Protein AF-0000000085037962 (afdb_homodimer)

InterPro domains:
  IPR000551 MerR-type HTH domain [PF13411] (6-72)
  IPR000551 MerR-type HTH domain [PR00040] (7-18)
  IPR000551 MerR-type HTH domain [PR00040] (18-31)
  IPR000551 MerR-type HTH domain [PR00040] (41-61)
  IPR000551 MerR-type HTH domain [PS00552] (9-31)
  IPR000551 MerR-type HTH domain [PS50937] (5-73)
  IPR000551 MerR-type HTH domain [SM00422] (6-74)
  IPR009061 Putative DNA-binding domain superfamily [SSF46955] (6-120)
  IPR047057 MerR transcriptional regulator [PTHR30204] (3-113)

Radius of gyration: 26.18 Å; Cα contacts (8 Å, |Δi|>4): 241; chains: 2; bounding box: 45×72×63 Å

pLDDT: mean 93.67, std 10.61, range [29.3, 98.69]

Sequence (284 aa):
MAEKRYRIGDFAKLVGLSTYTLRYYEEQGLIVAQRDENGVRFYTEEDIRWVGFILHLKGTGMRLNELKRYVKLRAMGDTTITERREMLQKVRDNAEADIAELQMHLQVLGHKIDWYDGKVDHTIADSESFHDYLQRFNDEKGMAEKRYRIGDFAKLVGLSTYTLRYYEEQGLIVAQRDENGVRFYTEEDIRWVGFILHLKGTGMRLNELKRYVKLRAMGDTTITERREMLQKVRDNAEADIAELQMHLQVLGHKIDWYDGKVDHTIADSESFHDYLQRFNDEKG

Secondary structure (DSSP, 8-state):
-PPPEE-HHHHHHHHT--HHHHHHHHHTTS---EE-TTS-EEEEHHHHHHHHHHHHHHHTT--HHHHHHHHHHHHH-GGGHHHHHHHHHHHHHHHHHHHHHHHHHHHHHHHHHHHHHHHHTT-S-TT--HHHHHHHHHGGG-/-PPPEE-HHHHHHHHT--HHHHHHHHHTTS---EE-TT--EEEEHHHHHHHHHHHHHHHTT--HHHHHHHHHHHHH-GGGHHHHHHHHHHHHHHHHHHHHHHHHHHHHHHHHHHHHHHHHTT-S-TT--HHHHHHHHHGGG-

Foldseek 3Di:
DDFDKADLVVLCVLLVHDSVVVVVCVVLVQADWDADPVRGTIDTVVRSVSVNVLVVLVVLVDDSVLSSVLNVLVVVDDVCVVVNVVSVVVSVVVSVVVVVVVVVVVVLVVLVVVVVVCVVVVVDPPPDDSVNSCVVVVVVVD/DDFDKADLVVLCVLLVHDSVVVVVCVVLVQDDWDADPVRGTIDGVVRSVSVNVLVVLVVLVDDSVLSSVLSVLVVVDDVCVVVNVVSVVVSVVVSVVVVVVVVVVVVLVVLVVVVVVCVVVVVDPPPDDSVNSCVVVVVVVD

Structure (mmCIF, N/CA/C/O backbone):
data_AF-0000000085037962-model_v1
#
loop_
_entity.id
_entity.type
_entity.pdbx_description
1 polymer 'Transcriptional regulator, MerR family'
#
loop_
_atom_site.group_PDB
_atom_site.id
_atom_site.type_symbol
_atom_site.label_atom_id
_atom_site.label_alt_id
_atom_site.label_comp_id
_atom_site.label_asym_id
_atom_site.label_entity_id
_atom_site.label_seq_id
_atom_site.pdbx_PDB_ins_code
_atom_site.Cartn_x
_atom_site.Cartn_y
_atom_site.Cartn_z
_atom_site.occupancy
_atom_site.B_iso_or_equiv
_atom_site.auth_seq_id
_atom_site.auth_comp_id
_atom_site.auth_asym_id
_atom_site.auth_atom_id
_atom_site.pdbx_PDB_model_num
ATOM 1 N N . MET A 1 1 ? -11.359 33.812 22.719 1 51.94 1 MET A N 1
ATOM 2 C CA . MET A 1 1 ? -11.398 32.812 23.781 1 51.94 1 MET A CA 1
ATOM 3 C C . MET A 1 1 ? -10.031 32.156 23.953 1 51.94 1 MET A C 1
ATOM 5 O O . MET A 1 1 ? -9.234 32.125 23.016 1 51.94 1 MET A O 1
ATOM 9 N N . ALA A 1 2 ? -9.594 31.953 25.109 1 68.94 2 ALA A N 1
ATOM 10 C CA . ALA A 1 2 ? -8.266 31.391 25.359 1 68.94 2 ALA A CA 1
ATOM 11 C C . ALA A 1 2 ? -8.102 30.031 24.688 1 68.94 2 ALA A C 1
ATOM 13 O O . ALA A 1 2 ? -9.008 29.203 24.703 1 68.94 2 ALA A O 1
ATOM 14 N N . GLU A 1 3 ? -7.133 29.859 23.844 1 83.12 3 GLU A N 1
ATOM 15 C CA . GLU A 1 3 ? -6.875 28.594 23.156 1 83.12 3 GLU A CA 1
ATOM 16 C C . GLU A 1 3 ? -6.633 27.469 24.141 1 83.12 3 GLU A C 1
ATOM 18 O O . GLU A 1 3 ? -5.93 27.641 25.141 1 83.12 3 GLU A O 1
ATOM 23 N N . LYS A 1 4 ? -7.383 26.375 24.031 1 92.69 4 LYS A N 1
ATOM 24 C CA . LYS A 1 4 ? -7.219 25.219 24.906 1 92.69 4 LYS A CA 1
ATOM 25 C C . LYS A 1 4 ? -5.805 24.641 24.812 1 92.69 4 LYS A C 1
ATOM 27 O O . LYS A 1 4 ? -5.25 24.531 23.719 1 92.69 4 LYS A O 1
ATOM 32 N N . ARG A 1 5 ? -5.137 24.406 26.047 1 96.19 5 ARG A N 1
ATOM 33 C CA . ARG A 1 5 ? -3.783 23.875 26.141 1 96.19 5 ARG A CA 1
ATOM 34 C C . ARG A 1 5 ? -3.793 22.438 26.688 1 96.19 5 ARG A C 1
ATOM 36 O O . ARG A 1 5 ? -4.551 22.125 27.609 1 96.19 5 ARG A O 1
ATOM 43 N N . TYR A 1 6 ? -2.994 21.641 26.047 1 97.25 6 TYR A N 1
ATOM 44 C CA . TYR A 1 6 ? -2.918 20.234 26.453 1 97.25 6 TYR A CA 1
ATOM 45 C C . TYR A 1 6 ? -1.5 19.875 26.875 1 97.25 6 TYR A C 1
ATOM 47 O O . TYR A 1 6 ? -0.53 20.25 26.219 1 97.25 6 TYR A O 1
ATOM 55 N N . ARG A 1 7 ? -1.417 19.141 27.938 1 96.75 7 ARG A N 1
ATOM 56 C CA . ARG A 1 7 ? -0.146 18.5 28.266 1 96.75 7 ARG A CA 1
ATOM 57 C C . ARG A 1 7 ? 0.1 17.281 27.391 1 96.75 7 ARG A C 1
ATOM 59 O O . ARG A 1 7 ? -0.799 16.844 26.672 1 96.75 7 ARG A O 1
ATOM 66 N N . ILE A 1 8 ? 1.289 16.781 27.484 1 96.62 8 ILE A N 1
ATOM 67 C CA . ILE A 1 8 ? 1.692 15.758 26.516 1 96.62 8 ILE A CA 1
ATOM 68 C C . ILE A 1 8 ? 0.827 14.516 26.688 1 96.62 8 ILE A C 1
ATOM 70 O O . ILE A 1 8 ? 0.515 13.828 25.703 1 96.62 8 ILE A O 1
ATOM 74 N N . GLY A 1 9 ? 0.454 14.156 27.859 1 97 9 GLY A N 1
ATOM 75 C CA . GLY A 1 9 ? -0.389 12.992 28.094 1 97 9 GLY A CA 1
ATOM 76 C C . GLY A 1 9 ? -1.749 13.094 27.422 1 97 9 GLY A C 1
ATOM 77 O O . GLY A 1 9 ? -2.178 12.172 26.734 1 97 9 GLY A O 1
ATOM 78 N N . ASP A 1 10 ? -2.387 14.219 27.641 1 97.25 10 ASP A N 1
ATOM 79 C CA . ASP A 1 10 ? -3.693 14.453 27.031 1 97.25 10 ASP A CA 1
ATOM 80 C C . ASP A 1 10 ? -3.58 14.578 25.516 1 97.25 10 ASP A C 1
ATOM 82 O O . ASP A 1 10 ? -4.43 14.07 24.781 1 97.25 10 ASP A O 1
ATOM 86 N N . PHE A 1 11 ? -2.576 15.281 25.156 1 97.69 11 PHE A N 1
ATOM 87 C CA . PHE A 1 11 ? -2.289 15.43 23.734 1 97.69 11 PHE A CA 1
ATOM 88 C C . PHE A 1 11 ? -2.129 14.062 23.078 1 97.69 11 PHE A C 1
ATOM 90 O O . PHE A 1 11 ? -2.723 13.805 22.031 1 97.69 11 PHE A O 1
ATOM 97 N N . ALA A 1 12 ? -1.447 13.148 23.688 1 98.12 12 ALA A N 1
ATOM 98 C CA . ALA A 1 12 ? -1.212 11.789 23.203 1 98.12 12 ALA A CA 1
ATOM 99 C C . ALA A 1 12 ? -2.527 11.031 23.031 1 98.12 12 ALA A C 1
ATOM 101 O O . ALA A 1 12 ? -2.76 10.414 21.984 1 98.12 12 ALA A O 1
ATOM 102 N N . LYS A 1 13 ? -3.389 11.148 23.953 1 97.5 13 LYS A N 1
ATOM 103 C CA . LYS A 1 13 ? -4.691 10.484 23.906 1 97.5 13 LYS A CA 1
ATOM 104 C C . LYS A 1 13 ? -5.531 11.008 22.75 1 97.5 13 LYS A C 1
ATOM 106 O O . LYS A 1 13 ? -6.191 10.234 22.062 1 97.5 13 LYS A O 1
ATOM 111 N N . LEU A 1 14 ? -5.43 12.258 22.594 1 96.19 14 LEU A N 1
ATOM 112 C CA . LEU A 1 14 ? -6.273 12.914 21.594 1 96.19 14 LEU A CA 1
ATOM 113 C C . LEU A 1 14 ? -5.832 12.547 20.172 1 96.19 14 LEU A C 1
ATOM 115 O O . LEU A 1 14 ? -6.668 12.406 19.281 1 96.19 14 LEU A O 1
ATOM 119 N N . VAL A 1 15 ? -4.512 12.32 19.969 1 96.69 15 VAL A N 1
ATOM 120 C CA . VAL A 1 15 ? -4.027 12.062 18.609 1 96.69 15 VAL A CA 1
ATOM 121 C C . VAL A 1 15 ? -3.811 10.562 18.406 1 96.69 15 VAL A C 1
ATOM 123 O O . VAL A 1 15 ? -3.479 10.117 17.312 1 96.69 15 VAL A O 1
ATOM 126 N N . GLY A 1 16 ? -3.961 9.812 19.484 1 96.88 16 GLY A N 1
ATOM 127 C CA . GLY A 1 16 ? -3.863 8.359 19.391 1 96.88 16 GLY A CA 1
ATOM 128 C C . GLY A 1 16 ? -2.436 7.871 19.25 1 96.88 16 GLY A C 1
ATOM 129 O O . GLY A 1 16 ? -2.17 6.918 18.516 1 96.88 16 GLY A O 1
ATOM 130 N N . LEU A 1 17 ? -1.455 8.555 19.828 1 97.94 17 LEU A N 1
ATOM 131 C CA . LEU A 1 17 ? -0.046 8.18 19.812 1 97.94 17 LEU A CA 1
ATOM 132 C C . LEU A 1 17 ? 0.503 8.07 21.219 1 97.94 17 LEU A C 1
ATOM 134 O O . LEU A 1 17 ? -0.065 8.648 22.156 1 97.94 17 LEU A O 1
ATOM 138 N N . SER A 1 18 ? 1.586 7.438 21.328 1 98 18 SER A N 1
ATOM 139 C CA . SER A 1 18 ? 2.266 7.406 22.625 1 98 18 SER A CA 1
ATOM 140 C C . SER A 1 18 ? 3.064 8.68 22.859 1 98 18 SER A C 1
ATOM 142 O O . SER A 1 18 ? 3.465 9.352 21.906 1 98 18 SER A O 1
ATOM 144 N N . THR A 1 19 ? 3.262 8.938 24.141 1 97.69 19 THR A N 1
ATOM 145 C CA . THR A 1 19 ? 4.117 10.07 24.469 1 97.69 19 THR A CA 1
ATOM 146 C C . THR A 1 19 ? 5.516 9.875 23.891 1 97.69 19 THR A C 1
ATOM 148 O O . THR A 1 19 ? 6.164 10.844 23.484 1 97.69 19 THR A O 1
ATOM 151 N N . TYR A 1 20 ? 5.926 8.625 23.844 1 97.56 20 TYR A N 1
ATOM 152 C CA . TYR A 1 20 ? 7.223 8.305 23.25 1 97.56 20 TYR A CA 1
ATOM 153 C C . TYR A 1 20 ? 7.27 8.719 21.781 1 97.56 20 TYR A C 1
ATOM 155 O O . TYR A 1 20 ? 8.219 9.375 21.344 1 97.56 20 TYR A O 1
ATOM 163 N N . THR A 1 21 ? 6.273 8.414 21.062 1 97.25 21 THR A N 1
ATOM 164 C CA . THR A 1 21 ? 6.211 8.742 19.641 1 97.25 21 THR A CA 1
ATOM 165 C C . THR A 1 21 ? 6.16 10.258 19.438 1 97.25 21 THR A C 1
ATOM 167 O O . THR A 1 21 ? 6.809 10.781 18.531 1 97.25 21 THR A O 1
ATOM 170 N N . LEU A 1 22 ? 5.41 10.883 20.297 1 97.62 22 LEU A N 1
ATOM 171 C CA . LEU A 1 22 ? 5.305 12.336 20.188 1 97.62 22 LEU A CA 1
ATOM 172 C C . LEU A 1 22 ? 6.652 13 20.453 1 97.62 22 LEU A C 1
ATOM 174 O O . LEU A 1 22 ? 7.027 13.953 19.781 1 97.62 22 LEU A O 1
ATOM 178 N N . ARG A 1 23 ? 7.391 12.555 21.422 1 95.94 23 ARG A N 1
ATOM 179 C CA . ARG A 1 23 ? 8.719 13.078 21.703 1 95.94 23 ARG A CA 1
ATOM 180 C C . ARG A 1 23 ? 9.68 12.805 20.562 1 95.94 23 ARG A C 1
ATOM 182 O O . ARG A 1 23 ? 10.523 13.648 20.234 1 95.94 23 ARG A O 1
ATOM 189 N N . TYR A 1 24 ? 9.531 11.617 20 1 97.56 24 TYR A N 1
ATOM 190 C CA . TYR A 1 24 ? 10.328 11.297 18.812 1 97.56 24 TYR A CA 1
ATOM 191 C C . TYR A 1 24 ? 10.062 12.297 17.703 1 97.56 24 TYR A C 1
ATOM 193 O O . TYR A 1 24 ? 11 12.781 17.062 1 97.56 24 TYR A O 1
ATOM 201 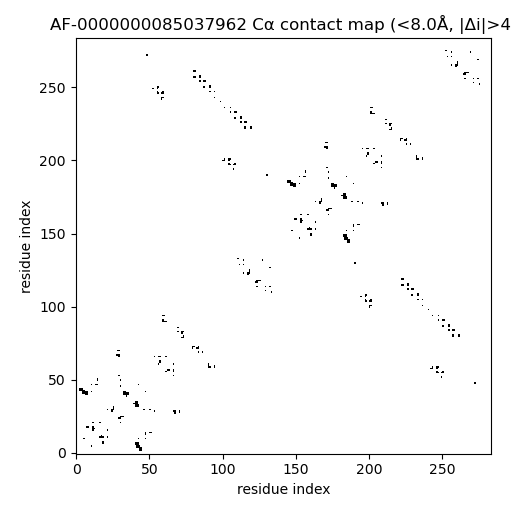N N . TYR A 1 25 ? 8.766 12.625 17.469 1 97.06 25 TYR A N 1
ATOM 202 C CA . TYR A 1 25 ? 8.391 13.57 16.422 1 97.06 25 TYR A CA 1
ATOM 203 C C . TYR A 1 25 ? 8.914 14.969 16.734 1 97.06 25 TYR A C 1
ATOM 205 O O . TYR A 1 25 ? 9.266 15.727 15.828 1 97.06 25 TYR A O 1
ATOM 213 N N . GLU A 1 26 ? 8.938 15.32 17.969 1 96.62 26 GLU A N 1
ATOM 214 C CA . GLU A 1 26 ? 9.539 16.578 18.375 1 96.62 26 GLU A CA 1
ATOM 215 C C . GLU A 1 26 ? 11.039 16.594 18.062 1 96.62 26 GLU A C 1
ATOM 217 O O . GLU A 1 26 ? 11.555 17.578 17.547 1 96.62 26 GLU A O 1
ATOM 222 N N . GLU A 1 27 ? 11.664 15.508 18.391 1 96.81 27 GLU A N 1
ATOM 223 C CA . GLU A 1 27 ? 13.094 15.391 18.141 1 96.81 27 GLU A CA 1
ATOM 224 C C . GLU A 1 27 ? 13.398 15.5 16.641 1 96.81 27 GLU A C 1
ATOM 226 O O . GLU A 1 27 ? 14.422 16.062 16.25 1 96.81 27 GLU A O 1
ATOM 231 N N . GLN A 1 28 ? 12.523 14.992 15.875 1 96.94 28 GLN A N 1
ATOM 232 C CA . GLN A 1 28 ? 12.711 15.016 14.43 1 96.94 28 GLN A CA 1
ATOM 233 C C . GLN A 1 28 ? 12.273 16.359 13.836 1 96.94 28 GLN A C 1
ATOM 235 O O . GLN A 1 28 ? 12.422 16.578 12.633 1 96.94 28 GLN A O 1
ATOM 240 N N . GLY A 1 29 ? 11.695 17.172 14.602 1 96.56 29 GLY A N 1
ATOM 241 C CA . GLY A 1 29 ? 11.32 18.516 14.148 1 96.56 29 GLY A CA 1
ATOM 242 C C . GLY A 1 29 ? 9.953 18.562 13.5 1 96.56 29 GLY A C 1
ATOM 243 O O . GLY A 1 29 ? 9.594 19.562 12.867 1 96.56 29 GLY A O 1
ATOM 244 N N . LEU A 1 30 ? 9.14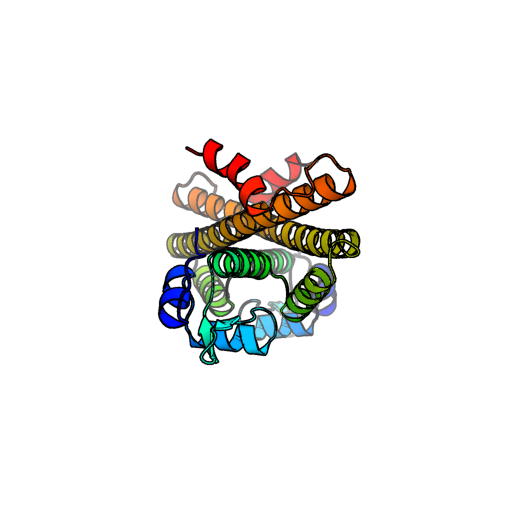8 17.516 13.648 1 97.56 30 LEU A N 1
ATOM 245 C CA . LEU A 1 30 ? 7.832 17.469 13.031 1 97.56 30 LEU A CA 1
ATOM 246 C C . LEU A 1 30 ? 6.805 18.203 13.867 1 97.56 30 LEU A C 1
ATOM 248 O O . LEU A 1 30 ? 5.816 18.719 13.336 1 97.56 30 LEU A O 1
ATOM 252 N N . ILE A 1 31 ? 7.008 18.188 15.188 1 95.94 31 ILE A N 1
ATOM 253 C CA . ILE A 1 31 ? 6.141 18.859 16.141 1 95.94 31 ILE A CA 1
ATOM 254 C C . ILE A 1 31 ? 6.98 19.734 17.078 1 95.94 31 ILE A C 1
ATOM 256 O O . ILE A 1 31 ? 8.094 19.359 17.453 1 95.94 31 ILE A O 1
ATOM 260 N N . VAL A 1 32 ? 6.43 20.859 17.375 1 95.06 32 VAL A N 1
ATOM 261 C CA . VAL A 1 32 ? 7.113 21.766 18.297 1 95.06 32 VAL A CA 1
ATOM 262 C C . VAL A 1 32 ? 6.188 22.109 19.453 1 95.06 32 VAL A C 1
ATOM 264 O O . VAL A 1 32 ? 5.109 22.672 19.25 1 95.06 32 VAL A O 1
ATOM 267 N N . ALA A 1 33 ? 6.625 21.797 20.609 1 95.81 33 ALA A N 1
ATOM 268 C CA . ALA A 1 33 ? 5.852 22.156 21.797 1 95.81 33 ALA A CA 1
ATOM 269 C C . ALA A 1 33 ? 5.98 23.656 22.094 1 95.81 33 ALA A C 1
ATOM 271 O O . ALA A 1 33 ? 7.035 24.25 21.875 1 95.81 33 ALA A O 1
ATOM 272 N N . GLN A 1 34 ? 4.879 24.172 22.594 1 95.31 34 GLN A N 1
ATOM 273 C CA . GLN A 1 34 ? 4.926 25.531 23.109 1 95.31 34 GLN A CA 1
ATOM 274 C C . GLN A 1 34 ? 5.203 25.531 24.609 1 95.31 34 GLN A C 1
ATOM 276 O O . GLN A 1 34 ? 5.125 24.484 25.266 1 95.31 34 GLN A O 1
ATOM 281 N N . ARG A 1 35 ? 5.59 26.656 25.047 1 95.81 35 ARG A N 1
ATOM 282 C CA . ARG A 1 35 ? 5.832 26.797 26.469 1 95.81 35 ARG A CA 1
ATOM 283 C C . ARG A 1 35 ? 5.039 27.953 27.047 1 95.81 35 ARG A C 1
ATOM 285 O O . ARG A 1 35 ? 4.906 29 26.406 1 95.81 35 ARG A O 1
ATOM 292 N N . ASP A 1 36 ? 4.57 27.734 28.281 1 94.75 36 ASP A N 1
ATOM 293 C CA . ASP A 1 36 ? 3.869 28.828 28.953 1 94.75 36 ASP A CA 1
ATOM 294 C C . ASP A 1 36 ? 4.84 29.703 29.719 1 94.75 36 ASP A C 1
ATOM 296 O O . ASP A 1 36 ? 6.059 29.578 29.594 1 94.75 36 ASP A O 1
ATOM 300 N N . GLU A 1 37 ? 4.227 30.641 30.453 1 95.56 37 GLU A N 1
ATOM 301 C CA . GLU A 1 37 ? 5.035 31.641 31.141 1 95.56 37 GLU A CA 1
ATOM 302 C C . GLU A 1 37 ? 5.953 30.984 32.156 1 95.56 37 GLU A C 1
ATOM 304 O O . GLU A 1 37 ? 7.008 31.531 32.5 1 95.56 37 GLU A O 1
ATOM 309 N N . ASN A 1 38 ? 5.617 29.859 32.625 1 95.88 38 ASN A N 1
ATOM 310 C CA . ASN A 1 38 ? 6.391 29.141 33.625 1 95.88 38 ASN A CA 1
ATOM 311 C C . ASN A 1 38 ? 7.336 28.125 33 1 95.88 38 ASN A C 1
ATOM 313 O O . ASN A 1 38 ? 7.977 27.344 33.719 1 95.88 38 ASN A O 1
ATOM 317 N N . GLY A 1 39 ? 7.305 28.047 31.703 1 95.5 39 GLY A N 1
ATOM 318 C CA . GLY A 1 39 ? 8.203 27.141 31 1 95.5 39 GLY A CA 1
ATOM 319 C C . GLY A 1 39 ? 7.625 25.75 30.812 1 95.5 39 GLY A C 1
ATOM 320 O O . GLY A 1 39 ? 8.336 24.828 30.391 1 95.5 39 GLY A O 1
ATOM 321 N N . VAL A 1 40 ? 6.352 25.672 31.109 1 95.38 40 VAL A N 1
ATOM 322 C CA . VAL A 1 40 ? 5.719 24.359 31 1 95.38 40 VAL A CA 1
ATOM 323 C C . VAL A 1 40 ? 5.266 24.125 29.562 1 95.38 40 VAL A C 1
ATOM 325 O O . VAL A 1 40 ? 4.562 24.953 28.984 1 95.38 40 VAL A O 1
ATOM 328 N N . ARG A 1 41 ? 5.68 22.938 29.078 1 96 41 ARG A N 1
ATOM 329 C CA . ARG A 1 41 ? 5.34 22.594 27.703 1 96 41 ARG A CA 1
ATOM 330 C C . ARG A 1 41 ? 3.844 22.328 27.562 1 96 41 ARG A C 1
ATOM 332 O O . ARG A 1 41 ? 3.232 21.719 28.422 1 96 41 ARG A O 1
ATOM 339 N N . PHE A 1 42 ? 3.311 22.781 26.406 1 97.56 42 PHE A N 1
ATOM 340 C CA . PHE A 1 42 ? 1.917 22.469 26.125 1 97.56 42 PHE A CA 1
ATOM 341 C C . PHE A 1 42 ? 1.673 22.422 24.609 1 97.56 42 PHE A C 1
ATOM 343 O O . PHE A 1 42 ? 2.529 22.828 23.828 1 97.56 42 PHE A O 1
ATOM 350 N N . TYR A 1 43 ? 0.53 21.859 24.219 1 97.69 43 TYR A N 1
ATOM 351 C CA . TYR A 1 43 ? 0.054 21.734 22.844 1 97.69 43 TYR A CA 1
ATOM 352 C C . TYR A 1 43 ? -1.345 22.328 22.703 1 97.69 43 TYR A C 1
ATOM 354 O O . TYR A 1 43 ? -2.066 22.484 23.688 1 97.69 43 TYR A O 1
ATOM 362 N N . THR A 1 44 ? -1.684 22.656 21.5 1 96.94 44 THR A N 1
ATOM 363 C CA . THR A 1 44 ? -2.963 23.312 21.234 1 96.94 44 THR A CA 1
ATOM 364 C C . THR A 1 44 ? -3.795 22.5 20.25 1 96.94 44 THR A C 1
ATOM 366 O O . THR A 1 44 ? -3.344 21.453 19.766 1 96.94 44 THR A O 1
ATOM 369 N N . GLU A 1 45 ? -4.977 22.938 19.953 1 95.25 45 GLU A N 1
ATOM 370 C CA . GLU A 1 45 ? -5.836 22.328 18.953 1 95.25 45 GLU A CA 1
ATOM 371 C C . GLU A 1 45 ? -5.18 22.359 17.578 1 95.25 45 GLU A C 1
ATOM 373 O O . GLU A 1 45 ? -5.363 21.438 16.766 1 95.25 45 GLU A O 1
ATOM 378 N N . GLU A 1 46 ? -4.52 23.391 17.359 1 94.56 46 GLU A N 1
ATOM 379 C CA . GLU A 1 46 ? -3.797 23.484 16.094 1 94.56 46 GLU A CA 1
ATOM 380 C C . GLU A 1 46 ? -2.754 22.375 15.969 1 94.56 46 GLU A C 1
ATOM 382 O O . GLU A 1 46 ? -2.543 21.828 14.883 1 94.56 46 GLU A O 1
ATOM 387 N N . ASP A 1 47 ? -2.154 22.109 17.078 1 96.19 47 ASP A N 1
ATOM 388 C CA . ASP A 1 47 ? -1.177 21.016 17.094 1 96.19 47 ASP A CA 1
ATOM 389 C C . ASP A 1 47 ? -1.848 19.672 16.828 1 96.19 47 ASP A C 1
ATOM 391 O O . ASP A 1 47 ? -1.276 18.812 16.156 1 96.19 47 ASP A O 1
ATOM 395 N N . ILE A 1 48 ? -3.014 19.531 17.391 1 96.31 48 ILE A N 1
ATOM 396 C CA . ILE A 1 48 ? -3.77 18.312 17.172 1 96.31 48 ILE A CA 1
ATOM 397 C C . ILE A 1 48 ? -4.059 18.141 15.672 1 96.31 48 ILE A C 1
ATOM 399 O O . ILE A 1 48 ? -3.832 17.062 15.109 1 96.31 48 ILE A O 1
ATOM 403 N N . ARG A 1 49 ? -4.5 19.156 15.039 1 95.69 49 ARG A N 1
ATOM 404 C CA . ARG A 1 49 ? -4.793 19.125 13.609 1 95.69 49 ARG A CA 1
ATOM 405 C C . ARG A 1 49 ? -3.523 18.875 12.805 1 95.69 49 ARG A C 1
ATOM 407 O O . ARG A 1 49 ? -3.539 18.109 11.828 1 95.69 49 ARG A O 1
ATOM 414 N N . TRP A 1 50 ? -2.494 19.469 13.266 1 96.62 50 TRP A N 1
ATOM 415 C CA . TRP A 1 50 ? -1.223 19.344 12.562 1 96.62 50 TRP A CA 1
ATOM 416 C C . TRP A 1 50 ? -0.719 17.906 12.625 1 96.62 50 TRP A C 1
ATOM 418 O O . TRP A 1 50 ? -0.354 17.312 11.602 1 96.62 50 TRP A O 1
ATOM 428 N N . VAL A 1 51 ? -0.702 17.328 13.773 1 97.25 51 VAL A N 1
ATOM 429 C CA . VAL A 1 51 ? -0.244 15.945 13.93 1 97.25 51 VAL A CA 1
ATOM 430 C C . VAL A 1 51 ? -1.135 15.008 13.117 1 97.25 51 VAL A C 1
ATOM 432 O O . VAL A 1 51 ? -0.643 14.078 12.469 1 97.25 51 VAL A O 1
ATOM 435 N N . GLY A 1 52 ? -2.422 15.281 13.141 1 96.5 52 GLY A N 1
ATOM 436 C CA . GLY A 1 52 ? -3.328 14.508 12.305 1 96.5 52 GLY A CA 1
ATOM 437 C C . GLY A 1 52 ? -2.953 14.539 10.828 1 96.5 52 GLY A C 1
ATOM 438 O O . GLY A 1 52 ? -2.928 13.5 10.172 1 96.5 52 GLY A O 1
ATOM 439 N N . PHE A 1 53 ? -2.588 15.742 10.422 1 97.56 53 PHE A N 1
ATOM 440 C CA . PHE A 1 53 ? -2.211 15.891 9.023 1 97.56 53 PHE A CA 1
ATOM 441 C C . PHE A 1 53 ? -0.912 15.156 8.727 1 97.56 53 PHE A C 1
ATOM 443 O O . PHE A 1 53 ? -0.807 14.445 7.719 1 97.56 53 PHE A O 1
ATOM 450 N N . ILE A 1 54 ? 0.057 15.242 9.594 1 97.38 54 ILE A N 1
ATOM 451 C CA . ILE A 1 54 ? 1.341 14.562 9.445 1 97.38 54 ILE A CA 1
ATOM 452 C C . ILE A 1 54 ? 1.121 13.055 9.367 1 97.38 54 ILE A C 1
ATOM 454 O O . ILE A 1 54 ? 1.766 12.367 8.57 1 97.38 54 ILE A O 1
ATOM 458 N N . LEU A 1 55 ? 0.192 12.586 10.172 1 96.75 55 LEU A N 1
ATOM 459 C CA . LEU A 1 55 ? -0.088 11.148 10.18 1 96.75 55 LEU A CA 1
ATOM 460 C C . LEU A 1 55 ? -0.736 10.719 8.867 1 96.75 55 LEU A C 1
ATOM 462 O O . LEU A 1 55 ? -0.506 9.602 8.398 1 96.75 55 LEU A O 1
ATOM 466 N N . HIS A 1 56 ? -1.552 11.578 8.289 1 97.38 56 HIS A N 1
ATOM 467 C CA 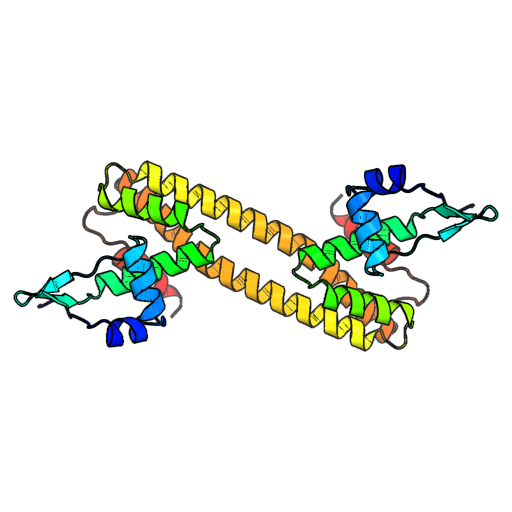. HIS A 1 56 ? -2.082 11.289 6.965 1 97.38 56 HIS A CA 1
ATOM 468 C C . HIS A 1 56 ? -0.964 11.203 5.93 1 97.38 56 HIS A C 1
ATOM 470 O O . HIS A 1 56 ? -0.938 10.281 5.113 1 97.38 56 HIS A O 1
ATOM 476 N N . LEU A 1 57 ? -0.048 12.117 5.988 1 98 57 LEU A N 1
ATOM 477 C CA . LEU A 1 57 ? 1.06 12.086 5.039 1 98 57 LEU A CA 1
ATOM 478 C C . LEU A 1 57 ? 1.906 10.828 5.23 1 98 57 LEU A C 1
ATOM 480 O O . LEU A 1 57 ? 2.277 10.172 4.258 1 98 57 LEU A O 1
ATOM 484 N N . LYS A 1 58 ? 2.176 10.523 6.449 1 96.5 58 LYS A N 1
ATOM 485 C CA . LYS A 1 58 ? 2.902 9.297 6.754 1 96.5 58 LYS A CA 1
ATOM 486 C C . LYS A 1 58 ? 2.168 8.078 6.215 1 96.5 58 LYS A C 1
ATOM 488 O O . LYS A 1 58 ? 2.793 7.16 5.672 1 96.5 58 LYS A O 1
ATOM 493 N N . GLY A 1 59 ? 0.876 8.117 6.316 1 96.69 59 GLY A N 1
ATOM 494 C CA . GLY A 1 59 ? 0.039 7.016 5.875 1 96.69 59 GLY A CA 1
ATOM 495 C C . GLY A 1 59 ? 0.054 6.82 4.371 1 96.69 59 GLY A C 1
ATOM 496 O O . GLY A 1 59 ? -0.331 5.762 3.871 1 96.69 59 GLY A O 1
ATOM 497 N N . THR A 1 60 ? 0.486 7.824 3.629 1 97.19 60 THR A N 1
ATOM 498 C CA . THR A 1 60 ? 0.58 7.707 2.178 1 97.19 60 THR A CA 1
ATOM 499 C C . THR A 1 60 ? 1.905 7.066 1.772 1 97.19 60 THR A C 1
ATOM 501 O O . THR A 1 60 ? 2.123 6.773 0.595 1 97.19 60 THR A O 1
ATOM 504 N N . GLY A 1 61 ? 2.82 6.934 2.637 1 93.88 61 GLY A N 1
ATOM 505 C CA . GLY A 1 61 ? 4.137 6.395 2.336 1 93.88 61 GLY A CA 1
ATOM 506 C C . GLY A 1 61 ? 5.215 7.457 2.268 1 93.88 61 GLY A C 1
ATOM 507 O O . GLY A 1 61 ? 6.367 7.164 1.936 1 93.88 61 GLY A O 1
ATOM 508 N N . MET A 1 62 ? 4.832 8.656 2.652 1 97.12 62 MET A N 1
ATOM 509 C CA . MET A 1 62 ? 5.844 9.719 2.67 1 97.12 62 MET A CA 1
ATOM 510 C C . MET A 1 62 ? 6.941 9.398 3.68 1 97.12 62 MET A C 1
ATOM 512 O O . MET A 1 62 ? 6.656 9.031 4.82 1 97.12 62 MET A O 1
ATOM 516 N N . ARG A 1 63 ? 8.141 9.602 3.24 1 95.56 63 ARG A N 1
ATOM 517 C CA . ARG A 1 63 ? 9.289 9.258 4.07 1 95.56 63 ARG A CA 1
ATOM 518 C C . ARG A 1 63 ? 9.578 10.359 5.09 1 95.56 63 ARG A C 1
ATOM 520 O O . ARG A 1 63 ? 9.211 11.516 4.879 1 95.56 63 ARG A O 1
ATOM 527 N N . LEU A 1 64 ? 10.266 9.922 6.156 1 96.94 64 LEU A N 1
ATOM 528 C CA . LEU A 1 64 ? 10.555 10.836 7.258 1 96.94 64 LEU A CA 1
ATOM 529 C C . LEU A 1 64 ? 11.336 12.047 6.766 1 96.94 64 LEU A C 1
ATOM 531 O O . LEU A 1 64 ? 11.055 13.18 7.164 1 96.94 64 LEU A O 1
ATOM 535 N N . ASN A 1 65 ? 12.273 11.828 5.906 1 97.19 65 ASN A N 1
ATOM 536 C CA . ASN A 1 65 ? 13.055 12.953 5.395 1 97.19 65 ASN A CA 1
ATOM 537 C C . ASN A 1 65 ? 12.195 13.906 4.57 1 97.19 65 ASN A C 1
ATOM 539 O O . ASN A 1 65 ? 12.398 15.125 4.617 1 97.19 65 ASN A O 1
ATOM 543 N N . GLU A 1 66 ? 11.312 13.383 3.799 1 97.62 66 GLU A N 1
ATOM 544 C CA . GLU A 1 66 ? 10.383 14.219 3.039 1 97.62 66 GLU A CA 1
ATOM 545 C C . GLU A 1 66 ? 9.461 15 3.965 1 97.62 66 GLU A C 1
ATOM 547 O O . GLU A 1 66 ? 9.18 16.172 3.727 1 97.62 66 GLU A O 1
ATOM 552 N N . LEU A 1 67 ? 9 14.32 5.016 1 98.12 67 LEU A N 1
ATOM 553 C CA . LEU A 1 67 ? 8.148 14.984 6.004 1 98.12 67 LEU A CA 1
ATOM 554 C C . LEU A 1 67 ? 8.875 16.156 6.648 1 98.12 67 LEU A C 1
ATOM 556 O O . LEU A 1 67 ? 8.312 17.25 6.777 1 98.12 67 LEU A O 1
ATOM 560 N N . LYS A 1 68 ? 10.102 15.93 6.957 1 98.12 68 LYS A N 1
ATOM 561 C CA . LYS A 1 68 ? 10.906 16.984 7.562 1 98.12 68 LYS A CA 1
ATOM 562 C C . LYS A 1 68 ? 11.062 18.172 6.621 1 98.12 68 LYS A C 1
ATOM 564 O O . LYS A 1 68 ? 10.938 19.328 7.039 1 98.12 68 LYS A O 1
ATOM 569 N N . ARG A 1 69 ? 11.344 17.844 5.441 1 98.25 69 ARG A N 1
ATOM 570 C CA . ARG A 1 69 ? 11.477 18.906 4.445 1 98.25 69 ARG A CA 1
ATOM 571 C C . ARG A 1 69 ? 10.164 19.672 4.297 1 98.25 69 ARG A C 1
ATOM 573 O O . ARG A 1 69 ? 10.172 20.906 4.223 1 98.25 69 ARG A O 1
ATOM 580 N N . TYR A 1 70 ? 9.078 18.969 4.273 1 98.56 70 TYR A N 1
ATOM 581 C CA . TYR A 1 70 ? 7.766 19.609 4.18 1 98.56 70 TYR A CA 1
ATOM 582 C C . TYR A 1 70 ? 7.535 20.547 5.355 1 98.56 70 TYR A C 1
ATOM 584 O O . TYR A 1 70 ? 7.082 21.672 5.176 1 98.56 70 TYR A O 1
ATOM 592 N N . VAL A 1 71 ? 7.855 20.094 6.496 1 98.12 71 VAL A N 1
ATOM 593 C CA . VAL A 1 71 ? 7.668 20.859 7.719 1 98.12 71 VAL A CA 1
ATOM 594 C C . VAL A 1 71 ? 8.539 22.109 7.68 1 98.12 71 VAL A C 1
ATOM 596 O O . VAL A 1 71 ? 8.086 23.203 8.039 1 98.12 71 VAL A O 1
ATOM 599 N N . LYS A 1 72 ? 9.742 21.953 7.223 1 97.69 72 LYS A N 1
ATOM 600 C CA . LYS A 1 72 ? 10.648 23.094 7.105 1 97.69 72 LYS A CA 1
ATOM 601 C C . LYS A 1 72 ? 10.117 24.125 6.121 1 97.69 72 LYS A C 1
ATOM 603 O O . LYS A 1 72 ? 10.125 25.328 6.406 1 97.69 72 LYS A O 1
ATOM 608 N N . LEU A 1 73 ? 9.688 23.688 5.027 1 98.19 73 LEU A N 1
ATOM 609 C CA . LEU A 1 73 ? 9.133 24.594 4.02 1 98.19 73 LEU A CA 1
ATOM 610 C C . LEU A 1 73 ? 7.902 25.312 4.559 1 98.19 73 LEU A C 1
ATOM 612 O O . LEU A 1 73 ? 7.754 26.531 4.359 1 98.19 73 LEU A O 1
ATOM 616 N N . ARG A 1 74 ? 7.031 24.594 5.23 1 96.69 74 ARG A N 1
ATOM 617 C CA . ARG A 1 74 ? 5.836 25.203 5.801 1 96.69 74 ARG A CA 1
ATOM 618 C C . ARG A 1 74 ? 6.199 26.312 6.777 1 96.69 74 ARG A C 1
ATOM 620 O O . ARG A 1 74 ? 5.562 27.375 6.789 1 96.69 74 ARG A O 1
ATOM 627 N N . ALA A 1 75 ? 7.227 26.078 7.516 1 95.19 75 ALA A N 1
ATOM 628 C CA . ALA A 1 75 ? 7.676 27.047 8.508 1 95.19 75 ALA A CA 1
ATOM 629 C C . ALA A 1 75 ? 8.188 28.312 7.836 1 95.19 75 ALA A C 1
ATOM 631 O O . ALA A 1 75 ? 8.164 29.391 8.438 1 95.19 75 ALA A O 1
ATOM 632 N N . MET A 1 76 ? 8.586 28.172 6.621 1 96.94 76 MET A N 1
ATOM 633 C CA . MET A 1 76 ? 9.133 29.312 5.887 1 96.94 76 MET A CA 1
ATOM 634 C C . MET A 1 76 ? 8.016 30.219 5.367 1 96.94 76 MET A C 1
ATOM 636 O O . MET A 1 76 ? 8.273 31.344 4.957 1 96.94 76 MET A O 1
ATOM 640 N N . GLY A 1 77 ? 6.824 29.812 5.352 1 94.38 77 GLY A N 1
ATOM 641 C CA . GLY A 1 77 ? 5.699 30.672 4.992 1 94.38 77 GLY A CA 1
ATOM 642 C C . GLY A 1 77 ? 5.176 30.406 3.592 1 94.38 77 GLY A C 1
ATOM 643 O O . GLY A 1 77 ? 5.59 29.438 2.939 1 94.38 77 GLY A O 1
ATOM 644 N N . ASP A 1 78 ? 4.328 31.266 3.098 1 93.81 78 ASP A N 1
ATOM 645 C CA . ASP A 1 78 ? 3.506 31.016 1.915 1 93.81 78 ASP A CA 1
ATOM 646 C C . ASP A 1 78 ? 4.34 31.125 0.639 1 93.81 78 ASP A C 1
ATOM 648 O O . ASP A 1 78 ? 3.895 30.719 -0.434 1 93.81 78 ASP A O 1
ATOM 652 N N . THR A 1 79 ? 5.539 31.656 0.778 1 95.69 79 THR A N 1
ATOM 653 C CA . THR A 1 79 ? 6.402 31.75 -0.397 1 95.69 79 THR A CA 1
ATOM 654 C C . THR A 1 79 ? 6.781 30.359 -0.894 1 95.69 79 THR A C 1
ATOM 656 O O . THR A 1 79 ? 7.262 30.203 -2.02 1 95.69 79 THR A O 1
ATOM 659 N N . THR A 1 80 ? 6.523 29.328 -0.071 1 97.94 80 THR A N 1
ATOM 660 C CA . THR A 1 80 ? 6.949 27.984 -0.442 1 97.94 80 THR A CA 1
ATOM 661 C C . THR A 1 80 ? 5.75 27.125 -0.84 1 97.94 80 THR A C 1
ATOM 663 O O . THR A 1 80 ? 5.879 25.906 -1.007 1 97.94 80 THR A O 1
ATOM 666 N N . ILE A 1 81 ? 4.617 27.672 -1.04 1 97.38 81 ILE A N 1
ATOM 667 C CA . ILE A 1 81 ? 3.4 26.906 -1.307 1 97.38 81 ILE A CA 1
ATOM 668 C C . ILE A 1 81 ? 3.588 26.047 -2.557 1 97.38 81 ILE A C 1
ATOM 670 O O . ILE A 1 81 ? 3.227 24.875 -2.57 1 97.38 81 ILE A O 1
ATOM 674 N N . THR A 1 82 ? 4.176 26.625 -3.574 1 97.62 82 THR A N 1
ATOM 675 C CA . THR A 1 82 ? 4.336 25.906 -4.832 1 97.62 82 THR A CA 1
ATOM 676 C C . THR A 1 82 ? 5.23 24.688 -4.641 1 97.62 82 THR A C 1
ATOM 678 O O . THR A 1 82 ? 4.926 23.594 -5.148 1 97.62 82 THR A O 1
ATOM 681 N N . GLU A 1 83 ? 6.27 24.844 -3.949 1 98.19 83 GLU A N 1
ATOM 682 C CA . GLU A 1 83 ? 7.18 23.734 -3.68 1 98.19 83 GLU A CA 1
ATOM 683 C C . GLU A 1 83 ? 6.5 22.656 -2.848 1 98.19 83 GLU A C 1
ATOM 685 O O . GLU A 1 83 ? 6.637 21.469 -3.137 1 98.19 83 GLU A O 1
ATOM 690 N N . ARG A 1 84 ? 5.793 23.031 -1.843 1 98.5 84 ARG A N 1
ATOM 691 C CA . ARG A 1 84 ? 5.059 22.094 -1.003 1 98.5 84 ARG A CA 1
ATOM 692 C C . ARG A 1 84 ? 4.004 21.344 -1.811 1 98.5 84 ARG A C 1
ATOM 694 O O . ARG A 1 84 ? 3.863 20.125 -1.685 1 98.5 84 ARG A O 1
ATOM 701 N N . ARG A 1 85 ? 3.316 22.062 -2.609 1 98.44 85 ARG A N 1
ATOM 702 C CA . ARG A 1 85 ? 2.311 21.469 -3.48 1 98.44 85 ARG A CA 1
ATOM 703 C C . ARG A 1 85 ? 2.928 20.406 -4.379 1 98.44 85 ARG A C 1
ATOM 705 O O . ARG A 1 85 ? 2.381 19.312 -4.516 1 98.44 85 ARG A O 1
ATOM 712 N N . GLU A 1 86 ? 4.012 20.703 -4.957 1 98.56 86 GLU A N 1
ATOM 713 C CA . GLU A 1 86 ? 4.688 19.766 -5.852 1 98.56 86 GLU A CA 1
ATOM 714 C C . GLU A 1 86 ? 5.148 18.516 -5.102 1 98.56 86 GLU A C 1
ATOM 716 O O . GLU A 1 86 ? 5.078 17.406 -5.633 1 98.56 86 GLU A O 1
ATOM 721 N N . MET A 1 87 ? 5.609 18.719 -3.92 1 98.44 87 MET A N 1
ATOM 722 C CA . MET A 1 87 ? 6.012 17.594 -3.088 1 98.44 87 MET A CA 1
ATOM 723 C C . MET A 1 87 ? 4.832 16.656 -2.84 1 98.44 87 MET A C 1
ATOM 725 O O . MET A 1 87 ? 4.957 15.438 -2.99 1 98.44 87 MET A O 1
ATOM 729 N N . LEU A 1 88 ? 3.709 17.25 -2.488 1 98.62 88 LEU A N 1
ATOM 730 C CA . LEU A 1 88 ? 2.529 16.453 -2.188 1 98.62 88 LEU A CA 1
ATOM 731 C C . LEU A 1 88 ? 2.004 15.766 -3.445 1 98.62 88 LEU A C 1
ATOM 733 O O . LEU A 1 88 ? 1.528 14.625 -3.387 1 98.62 88 LEU A O 1
ATOM 737 N N . GLN A 1 89 ? 2.127 16.469 -4.551 1 98.69 89 GLN A N 1
ATOM 738 C CA . GLN A 1 89 ? 1.709 15.867 -5.812 1 98.69 89 GLN A CA 1
ATOM 739 C C . GLN A 1 89 ? 2.549 14.633 -6.137 1 98.69 89 GLN A C 1
ATOM 741 O O . GLN A 1 89 ? 2.018 13.617 -6.586 1 98.69 89 GLN A O 1
ATOM 746 N N . LYS A 1 90 ? 3.801 14.773 -5.91 1 98.38 90 LYS A N 1
ATOM 747 C CA . LYS A 1 90 ? 4.684 13.633 -6.152 1 98.38 90 LYS A CA 1
ATOM 748 C C . LYS A 1 90 ? 4.32 12.453 -5.254 1 98.38 90 LYS A C 1
ATOM 750 O O . LYS A 1 90 ? 4.285 11.305 -5.711 1 98.38 90 LYS A O 1
ATOM 755 N N . VAL A 1 91 ? 4.059 12.703 -4.02 1 98.31 91 VAL A N 1
ATOM 756 C CA . VAL A 1 91 ? 3.643 11.672 -3.072 1 98.31 91 VAL A CA 1
ATOM 757 C C . VAL A 1 91 ? 2.346 11.023 -3.551 1 98.31 91 VAL A C 1
ATOM 759 O O . VAL A 1 91 ? 2.223 9.797 -3.553 1 98.31 91 VAL A O 1
ATOM 762 N N . ARG A 1 92 ? 1.437 11.875 -3.949 1 98.44 92 ARG A N 1
ATOM 763 C CA . ARG A 1 92 ? 0.164 11.375 -4.457 1 98.44 92 ARG A CA 1
ATOM 764 C C . ARG A 1 92 ? 0.376 10.453 -5.656 1 98.44 92 ARG A C 1
ATOM 766 O O . ARG A 1 92 ? -0.17 9.352 -5.703 1 98.44 92 ARG A O 1
ATOM 773 N N . ASP A 1 93 ? 1.172 10.914 -6.594 1 98.44 93 ASP A N 1
ATOM 774 C CA . ASP A 1 93 ? 1.421 10.148 -7.809 1 98.44 93 ASP A CA 1
ATOM 775 C C . ASP A 1 93 ? 2.037 8.789 -7.48 1 98.44 93 ASP A C 1
ATOM 777 O O . ASP A 1 93 ? 1.633 7.766 -8.039 1 98.44 93 ASP A O 1
ATOM 781 N N . ASN A 1 94 ? 2.984 8.844 -6.613 1 98 94 ASN A N 1
ATOM 782 C CA . ASN A 1 94 ? 3.637 7.602 -6.207 1 98 94 ASN A CA 1
ATOM 783 C C . ASN A 1 94 ? 2.654 6.645 -5.535 1 98 94 ASN A C 1
ATOM 785 O O . ASN A 1 94 ? 2.629 5.453 -5.844 1 98 94 ASN A O 1
ATOM 789 N N . ALA A 1 95 ? 1.887 7.145 -4.609 1 97.69 95 ALA A N 1
ATOM 790 C CA . ALA A 1 95 ? 0.92 6.32 -3.891 1 97.69 95 ALA A CA 1
ATOM 791 C C . ALA A 1 95 ? -0.125 5.746 -4.84 1 97.69 95 ALA A C 1
ATOM 793 O O . ALA A 1 95 ? -0.512 4.582 -4.715 1 97.69 95 ALA A O 1
ATOM 794 N N . GLU A 1 96 ? -0.555 6.531 -5.785 1 98 96 GLU A N 1
ATOM 795 C CA . GLU A 1 96 ? -1.549 6.07 -6.754 1 98 96 GLU A CA 1
ATOM 796 C C . GLU A 1 96 ? -0.974 4.992 -7.664 1 98 96 GLU A C 1
ATOM 798 O O . GLU A 1 96 ? -1.675 4.051 -8.039 1 98 96 GLU A O 1
ATOM 803 N N . ALA A 1 97 ? 0.24 5.168 -8.031 1 97.69 97 ALA A N 1
ATOM 804 C CA . ALA A 1 97 ? 0.908 4.129 -8.812 1 97.69 97 ALA A CA 1
ATOM 805 C C . ALA A 1 97 ? 1.004 2.826 -8.023 1 97.69 97 ALA A C 1
ATOM 807 O O . ALA A 1 97 ? 0.783 1.744 -8.57 1 97.69 97 ALA A O 1
ATOM 808 N N . ASP A 1 98 ? 1.309 2.951 -6.758 1 96.38 98 ASP A N 1
ATOM 809 C CA . ASP A 1 98 ? 1.377 1.784 -5.883 1 96.38 98 ASP A CA 1
ATOM 810 C C . ASP A 1 98 ? 0.023 1.085 -5.793 1 96.38 98 ASP A C 1
ATOM 812 O O . ASP A 1 98 ? -0.053 -0.144 -5.867 1 96.38 98 ASP A O 1
ATOM 816 N N . ILE A 1 99 ? -0.996 1.825 -5.637 1 97.5 99 ILE A N 1
ATOM 817 C CA . ILE A 1 99 ? -2.348 1.282 -5.547 1 97.5 99 ILE A CA 1
ATOM 818 C C . ILE A 1 99 ? -2.697 0.551 -6.84 1 97.5 99 ILE A C 1
ATOM 820 O O . ILE A 1 99 ? -3.234 -0.559 -6.809 1 97.5 99 ILE A O 1
ATOM 824 N N . ALA A 1 100 ? -2.406 1.178 -7.941 1 97.94 100 ALA A N 1
ATOM 825 C CA . ALA A 1 100 ? -2.713 0.579 -9.242 1 97.94 100 ALA A CA 1
ATOM 826 C C . ALA A 1 100 ? -1.998 -0.759 -9.406 1 97.94 100 ALA A C 1
ATOM 828 O O . ALA A 1 100 ? -2.584 -1.726 -9.898 1 97.94 100 ALA A O 1
ATOM 829 N N . GLU A 1 101 ? -0.795 -0.727 -9.055 1 97.19 101 GLU A N 1
ATOM 830 C CA . GLU A 1 101 ? -0.026 -1.965 -9.141 1 97.19 101 GLU A CA 1
ATOM 831 C C . GLU A 1 101 ? -0.624 -3.049 -8.25 1 97.19 101 GLU A C 1
ATOM 833 O O . GLU A 1 101 ? -0.787 -4.195 -8.68 1 97.19 101 GLU A O 1
ATOM 838 N N . LEU A 1 102 ? -0.921 -2.703 -7.043 1 97.56 102 LEU A N 1
ATOM 839 C CA . LEU A 1 102 ? -1.522 -3.648 -6.109 1 97.56 102 LEU A CA 1
ATOM 840 C C . LEU A 1 102 ? -2.854 -4.168 -6.645 1 97.56 102 LEU A C 1
ATOM 842 O O . LEU A 1 102 ? -3.139 -5.363 -6.555 1 97.56 102 LEU A O 1
ATOM 846 N N . GLN A 1 103 ? -3.59 -3.314 -7.234 1 97.94 103 GLN A N 1
ATOM 847 C CA . GLN A 1 103 ? -4.887 -3.695 -7.785 1 97.94 103 GLN A CA 1
ATOM 848 C C . GLN A 1 103 ? -4.723 -4.672 -8.945 1 97.94 103 GLN A C 1
ATOM 850 O O . GLN A 1 103 ? -5.543 -5.574 -9.125 1 97.94 103 GLN A O 1
ATOM 855 N N . MET A 1 104 ? -3.727 -4.449 -9.68 1 97.25 104 MET A N 1
ATOM 856 C CA . MET A 1 104 ? -3.445 -5.375 -10.773 1 97.25 104 MET A CA 1
ATOM 857 C C . MET A 1 104 ? -3.164 -6.777 -10.242 1 97.25 104 MET A C 1
ATOM 859 O O . MET A 1 104 ? -3.695 -7.762 -10.758 1 97.25 104 MET A O 1
ATOM 863 N N . HIS A 1 105 ? -2.393 -6.898 -9.234 1 97.5 105 HIS A N 1
ATOM 864 C CA . HIS A 1 105 ? -2.109 -8.195 -8.625 1 97.5 105 HIS A CA 1
ATOM 865 C C . HIS A 1 105 ? -3.367 -8.797 -8.016 1 97.5 105 HIS A C 1
ATOM 867 O O . HIS A 1 105 ? -3.596 -10.008 -8.125 1 97.5 105 HIS A O 1
ATOM 873 N N . LEU A 1 106 ? -4.156 -7.98 -7.398 1 98 106 LEU A N 1
ATOM 874 C CA . LEU A 1 106 ? -5.383 -8.445 -6.758 1 98 106 LEU A CA 1
ATOM 875 C C . LEU A 1 106 ? -6.363 -8.992 -7.789 1 98 106 LEU A C 1
ATOM 877 O O . LEU A 1 106 ? -7.129 -9.914 -7.5 1 98 106 LEU A O 1
ATOM 881 N N . GLN A 1 107 ? -6.324 -8.422 -8.969 1 97.56 107 GLN A N 1
ATOM 882 C CA . GLN A 1 107 ? -7.184 -8.938 -10.031 1 97.56 107 GLN A CA 1
ATOM 883 C C . GLN A 1 107 ? -6.852 -10.391 -10.352 1 97.56 107 GLN A C 1
ATOM 885 O O . GLN A 1 107 ? -7.75 -11.234 -10.453 1 97.56 107 GLN A O 1
ATOM 890 N N . VAL A 1 108 ? -5.602 -10.664 -10.508 1 96.94 108 VAL A N 1
ATOM 891 C CA . VAL A 1 108 ? -5.168 -12.023 -10.797 1 96.94 108 VAL A CA 1
ATOM 892 C C . VAL A 1 108 ? -5.531 -12.938 -9.633 1 96.94 108 VAL A C 1
ATOM 894 O O . VAL A 1 108 ? -6.066 -14.031 -9.836 1 96.94 108 VAL A O 1
ATOM 897 N N . LEU A 1 109 ? -5.246 -12.477 -8.422 1 97.88 109 LEU A N 1
ATOM 898 C CA . LEU A 1 109 ? -5.605 -13.227 -7.219 1 97.88 109 LEU A CA 1
ATOM 899 C C . LEU A 1 109 ? -7.102 -13.5 -7.18 1 97.88 109 LEU A C 1
ATOM 901 O O . LEU A 1 109 ? -7.523 -14.617 -6.863 1 97.88 109 LEU A O 1
ATOM 905 N N . GLY A 1 110 ? -7.859 -12.516 -7.523 1 97.75 110 GLY A N 1
ATOM 906 C CA . GLY A 1 110 ? -9.305 -12.68 -7.57 1 97.75 110 GLY A CA 1
ATOM 907 C C . GLY A 1 110 ? -9.75 -13.742 -8.562 1 97.75 110 GLY A C 1
ATOM 908 O O . GLY A 1 110 ? -10.648 -14.531 -8.266 1 97.75 110 GLY A O 1
ATOM 909 N N . HIS A 1 111 ? -9.188 -13.781 -9.719 1 97.44 111 HIS A N 1
ATOM 910 C CA . HIS A 1 111 ? -9.5 -14.805 -10.703 1 97.44 111 HIS A CA 1
ATOM 911 C C . HIS A 1 111 ? -9.148 -16.203 -10.188 1 97.44 111 HIS A C 1
ATOM 913 O O . HIS A 1 111 ? -9.852 -17.172 -10.484 1 97.44 111 HIS A O 1
ATOM 919 N N . LYS A 1 112 ? -8.094 -16.266 -9.453 1 97.75 112 LYS A N 1
ATOM 920 C CA . LYS A 1 112 ? -7.738 -17.578 -8.891 1 97.75 112 LYS A CA 1
ATOM 921 C C . LYS A 1 112 ? -8.797 -18.047 -7.895 1 97.75 112 LYS A C 1
ATOM 923 O O . LYS A 1 112 ? -9.164 -19.219 -7.879 1 97.75 112 LYS A O 1
ATOM 928 N N . ILE A 1 113 ? -9.211 -17.109 -7.051 1 98 113 ILE A N 1
ATOM 929 C CA . ILE A 1 113 ? -10.258 -17.438 -6.094 1 98 113 ILE A CA 1
ATOM 930 C C . ILE A 1 113 ? -11.508 -17.906 -6.84 1 98 113 ILE A C 1
ATOM 932 O O . ILE A 1 113 ? -12.086 -18.938 -6.496 1 98 113 ILE A O 1
ATOM 936 N N . ASP A 1 114 ? -11.867 -17.172 -7.859 1 96.94 114 ASP A N 1
ATOM 937 C CA . ASP A 1 114 ? -13.023 -17.547 -8.664 1 96.94 114 ASP A CA 1
ATOM 938 C C . ASP A 1 114 ? -12.836 -18.938 -9.289 1 96.94 114 ASP A C 1
ATOM 940 O O . ASP A 1 114 ? -13.781 -19.719 -9.359 1 96.94 114 ASP A O 1
ATOM 944 N N . TRP A 1 115 ? -11.672 -19.172 -9.766 1 96.19 115 TRP A N 1
ATOM 945 C CA . TRP A 1 115 ? -11.344 -20.453 -10.359 1 96.19 115 TRP A CA 1
ATOM 946 C C . TRP A 1 115 ? -11.492 -21.578 -9.344 1 96.19 115 TRP A C 1
ATOM 948 O O . TRP A 1 115 ? -12.078 -22.625 -9.641 1 96.19 115 TRP A O 1
ATOM 958 N N . TYR A 1 116 ? -10.984 -21.375 -8.125 1 96.75 116 TYR A N 1
ATOM 959 C CA . TYR A 1 116 ? -11.156 -22.359 -7.059 1 96.75 116 TYR A CA 1
ATOM 960 C C . TYR A 1 116 ? -12.633 -22.609 -6.781 1 96.75 116 TYR A C 1
ATOM 962 O O . TYR A 1 116 ? -13.055 -23.75 -6.621 1 96.75 116 TYR A O 1
ATOM 970 N N . ASP A 1 117 ? -13.328 -21.562 -6.711 1 96.81 117 ASP A N 1
ATOM 971 C CA . ASP A 1 117 ? -14.766 -21.703 -6.473 1 96.81 117 ASP A CA 1
ATOM 972 C C . ASP A 1 117 ? -15.43 -22.516 -7.578 1 96.81 117 ASP A C 1
ATOM 974 O O . ASP A 1 117 ? -16.266 -23.375 -7.305 1 96.81 117 ASP A O 1
ATOM 978 N N . GLY A 1 118 ? -15.047 -22.219 -8.781 1 95.31 118 GLY A N 1
ATOM 979 C CA . GLY A 1 118 ? -15.578 -22.969 -9.914 1 95.31 118 GLY A CA 1
ATOM 980 C C . GLY A 1 118 ? -15.203 -24.438 -9.875 1 95.31 118 GLY A C 1
ATOM 981 O O . GLY A 1 118 ? -16 -25.297 -10.258 1 95.31 118 GLY A O 1
ATOM 982 N N . LYS A 1 119 ? -14.008 -24.75 -9.383 1 94 119 LYS A N 1
ATOM 983 C CA . LYS A 1 119 ? -13.586 -26.141 -9.25 1 94 119 LYS A CA 1
ATOM 984 C C . LYS A 1 119 ? -14.391 -26.859 -8.172 1 94 119 LYS A C 1
ATOM 986 O O . LYS A 1 119 ? -14.828 -28 -8.359 1 94 119 LYS A O 1
ATOM 991 N N . VAL A 1 120 ? -14.602 -26.203 -7.082 1 93.06 120 VAL A N 1
ATOM 992 C CA . VAL A 1 120 ? -15.305 -26.781 -5.941 1 93.06 120 VAL A CA 1
ATOM 993 C C . VAL A 1 120 ? -16.781 -26.953 -6.285 1 93.06 120 VAL A C 1
ATOM 995 O O . VAL A 1 120 ? -17.375 -27.984 -5.973 1 93.06 120 VAL A O 1
ATOM 998 N N . ASP A 1 121 ? -17.312 -26 -6.977 1 93.44 121 ASP A N 1
ATOM 999 C CA . ASP A 1 121 ? -18.734 -26.047 -7.281 1 93.44 121 ASP A CA 1
ATOM 1000 C C . ASP A 1 121 ? -19 -26.797 -8.586 1 93.44 121 ASP A C 1
ATOM 1002 O O . ASP A 1 121 ? -20.141 -26.938 -9.016 1 93.44 121 ASP A O 1
ATOM 1006 N N . HIS A 1 122 ? -17.969 -27.219 -9.25 1 91.19 122 HIS A N 1
ATOM 1007 C CA . HIS A 1 122 ? -18.016 -28.047 -10.461 1 91.19 122 HIS A CA 1
ATOM 1008 C C . HIS A 1 122 ? -18.609 -27.266 -11.633 1 91.19 122 HIS A C 1
ATOM 1010 O O . HIS A 1 122 ? -19.344 -27.828 -12.445 1 91.19 122 HIS A O 1
ATOM 1016 N N . THR A 1 123 ? -18.375 -25.953 -11.594 1 92.44 123 THR A N 1
ATOM 1017 C CA . THR A 1 123 ? -18.781 -25.125 -12.719 1 92.44 123 THR A CA 1
ATOM 1018 C C . THR A 1 123 ? -17.641 -24.953 -13.711 1 92.44 123 THR A C 1
ATOM 1020 O O . THR A 1 123 ? -17.828 -24.453 -14.812 1 92.44 123 THR A O 1
ATOM 1023 N N . ILE A 1 124 ? -16.5 -25.375 -13.312 1 89.19 124 ILE A N 1
ATOM 1024 C CA . ILE A 1 124 ? -15.328 -25.406 -14.172 1 89.19 124 ILE A CA 1
ATOM 1025 C C . ILE A 1 124 ? -14.844 -26.844 -14.352 1 89.19 124 ILE A C 1
ATOM 1027 O O . ILE A 1 124 ? -14.781 -27.609 -13.383 1 89.19 124 ILE A O 1
ATOM 1031 N N . ALA A 1 125 ? -14.531 -27.094 -15.586 1 88 125 ALA A N 1
ATOM 1032 C CA . ALA A 1 125 ? -14.094 -28.453 -15.883 1 88 125 ALA A CA 1
ATOM 1033 C C . ALA A 1 125 ? -12.82 -28.812 -15.117 1 88 125 ALA A C 1
ATOM 1035 O O . ALA A 1 125 ? -11.922 -27.969 -14.984 1 88 125 ALA A O 1
ATOM 1036 N N . ASP A 1 126 ? -12.711 -29.969 -14.688 1 83.69 126 ASP A N 1
ATOM 1037 C CA . ASP A 1 126 ? -11.547 -30.422 -13.93 1 83.69 126 ASP A CA 1
ATOM 1038 C C . ASP A 1 126 ? -10.273 -30.328 -14.758 1 83.69 126 ASP A C 1
ATOM 1040 O O . ASP A 1 126 ? -9.188 -30.109 -14.211 1 83.69 126 ASP A O 1
ATOM 1044 N N . SER A 1 127 ? -10.484 -30.438 -16.016 1 87 127 SER A N 1
ATOM 1045 C CA . SER A 1 127 ? -9.336 -30.469 -16.922 1 87 127 SER A CA 1
ATOM 1046 C C . SER A 1 127 ? -8.883 -29.062 -17.297 1 87 127 SER A C 1
ATOM 1048 O O . SER A 1 127 ? -7.805 -28.875 -17.844 1 87 127 SER A O 1
ATOM 1050 N N . GLU A 1 128 ? -9.742 -28.156 -17 1 88.31 128 GLU A N 1
ATOM 1051 C CA . GLU A 1 128 ? -9.391 -26.781 -17.375 1 88.31 128 GLU A CA 1
ATOM 1052 C C . GLU A 1 128 ? -8.297 -26.219 -16.469 1 88.31 128 GLU A C 1
ATOM 1054 O O . GLU A 1 128 ? -8.445 -26.219 -15.25 1 88.31 128 GLU A O 1
ATOM 1059 N N . SER A 1 129 ? -7.246 -25.719 -17.109 1 90.88 129 SER A N 1
ATOM 1060 C CA . SER A 1 129 ? -6.164 -25.109 -16.344 1 90.88 129 SER A CA 1
ATOM 1061 C C . SER A 1 129 ? -6.5 -23.672 -15.977 1 90.88 129 SER A C 1
ATOM 1063 O O . SER A 1 129 ? -7.391 -23.062 -16.578 1 90.88 129 SER A O 1
ATOM 1065 N N . PHE A 1 130 ? -5.824 -23.188 -14.977 1 93.06 130 PHE A N 1
ATOM 1066 C CA . PHE A 1 130 ? -5.996 -21.797 -14.625 1 93.06 130 PHE A CA 1
ATOM 1067 C C . PHE A 1 130 ? -5.574 -20.875 -15.773 1 93.06 130 PHE A C 1
ATOM 1069 O O . PHE A 1 130 ? -6.191 -19.844 -16.016 1 93.06 130 PHE A O 1
ATOM 1076 N N . HIS A 1 131 ? -4.508 -21.203 -16.453 1 91 131 HIS A N 1
ATOM 1077 C CA . HIS A 1 131 ? -4.078 -20.438 -17.625 1 91 131 HIS A CA 1
ATOM 1078 C C . HIS A 1 131 ? -5.207 -20.312 -18.641 1 91 131 HIS A C 1
ATOM 1080 O O . HIS A 1 131 ? -5.473 -19.219 -19.141 1 91 131 HIS A O 1
ATOM 1086 N N . ASP A 1 132 ? -5.793 -21.453 -18.969 1 89.88 132 ASP A N 1
ATOM 1087 C CA . ASP A 1 132 ? -6.91 -21.438 -19.906 1 89.88 132 ASP A CA 1
ATOM 1088 C C . ASP A 1 132 ? -8.055 -20.562 -19.391 1 89.88 132 ASP A C 1
ATOM 1090 O O . ASP A 1 132 ? -8.68 -19.828 -20.156 1 89.88 132 ASP A O 1
ATOM 1094 N N . TYR A 1 133 ? -8.281 -20.75 -18.125 1 91.75 133 TYR A N 1
ATOM 1095 C CA . TYR A 1 133 ? -9.32 -19.969 -17.469 1 91.75 133 TYR A CA 1
ATOM 1096 C C . TYR A 1 133 ? -9.047 -18.469 -17.641 1 91.75 133 TYR A C 1
ATOM 1098 O O . TYR A 1 133 ? -9.953 -17.703 -17.969 1 91.75 133 TYR A O 1
ATOM 1106 N N . LEU A 1 134 ? -7.832 -18.016 -17.484 1 91.19 134 LEU A N 1
ATOM 1107 C CA . LEU A 1 134 ? -7.461 -16.609 -17.547 1 91.19 134 LEU A CA 1
ATOM 1108 C C . LEU A 1 134 ? -7.645 -16.062 -18.953 1 91.19 134 LEU A C 1
ATOM 1110 O O . LEU A 1 134 ? -7.895 -14.867 -19.141 1 91.19 134 LEU A O 1
ATOM 1114 N N . GLN A 1 135 ? -7.387 -16.844 -19.891 1 88.12 135 GLN A N 1
ATOM 1115 C CA . GLN A 1 135 ? -7.488 -16.422 -21.281 1 88.12 135 GLN A CA 1
ATOM 1116 C C . GLN A 1 135 ? -8.875 -15.867 -21.578 1 88.12 135 GLN A C 1
ATOM 1118 O O . GLN A 1 135 ? -9.039 -15.062 -22.5 1 88.12 135 GLN A O 1
ATOM 1123 N N . ARG A 1 136 ? -9.812 -16.266 -20.875 1 83.25 136 ARG A N 1
ATOM 1124 C CA . ARG A 1 136 ? -11.18 -15.781 -21.047 1 83.25 136 ARG A CA 1
ATOM 1125 C C . ARG A 1 136 ? -11.266 -14.281 -20.781 1 83.25 136 ARG A C 1
ATOM 1127 O O . ARG A 1 136 ? -12.188 -13.617 -21.25 1 83.25 136 ARG A O 1
ATOM 1134 N N . PHE A 1 137 ? -10.383 -13.812 -19.984 1 80.88 137 PHE A N 1
ATOM 1135 C CA . PHE A 1 137 ? -10.461 -12.422 -19.562 1 80.88 137 PHE A CA 1
ATOM 1136 C C . PHE A 1 137 ? -9.453 -11.57 -20.312 1 80.88 137 PHE A C 1
ATOM 1138 O O . PHE A 1 137 ? -9.484 -10.336 -20.234 1 80.88 137 PHE A O 1
ATOM 1145 N N . ASN A 1 138 ? -8.359 -12.117 -20.719 1 71.38 138 ASN A N 1
ATOM 1146 C CA . ASN A 1 138 ? -7.391 -11.383 -21.531 1 71.38 138 ASN A CA 1
ATOM 1147 C C . ASN A 1 138 ? -8 -10.898 -22.844 1 71.38 138 ASN A C 1
ATOM 1149 O O . ASN A 1 138 ? -7.602 -9.859 -23.375 1 71.38 138 ASN A O 1
ATOM 1153 N N . ASP A 1 139 ? -8.781 -11.727 -23.547 1 53.94 139 ASP A N 1
ATOM 1154 C CA . ASP A 1 139 ? -9.359 -11.344 -24.828 1 53.94 139 ASP A CA 1
ATOM 1155 C C . ASP A 1 139 ? -10.234 -10.102 -24.688 1 53.94 139 ASP A C 1
ATOM 1157 O O . ASP A 1 139 ? -10.539 -9.438 -25.688 1 53.94 139 ASP A O 1
ATOM 1161 N N . GLU A 1 140 ? -10.766 -9.836 -23.641 1 40.41 140 GLU A N 1
ATOM 1162 C CA . GLU A 1 140 ? -11.648 -8.68 -23.625 1 40.41 140 GLU A CA 1
ATOM 1163 C C . GLU A 1 140 ? -10.852 -7.375 -23.609 1 40.41 140 GLU A C 1
ATOM 1165 O O . GLU A 1 140 ? -11.406 -6.301 -23.859 1 40.41 140 GLU A O 1
ATOM 1170 N N . LYS A 1 141 ? -9.852 -7.309 -23.188 1 43.34 141 LYS A N 1
ATOM 1171 C CA . LYS A 1 141 ? -9.148 -6.035 -23.312 1 43.34 141 LYS A CA 1
ATOM 1172 C C . LYS A 1 141 ? -8.578 -5.875 -24.719 1 43.34 141 LYS A C 1
ATOM 1174 O O . LYS A 1 141 ? -7.898 -4.887 -25.016 1 43.34 141 LYS A O 1
ATOM 1179 N N . GLY A 1 142 ? -8.43 -6.75 -25.547 1 29.3 142 GLY A N 1
ATOM 1180 C CA . GLY A 1 142 ? -8.195 -6.402 -26.953 1 29.3 142 G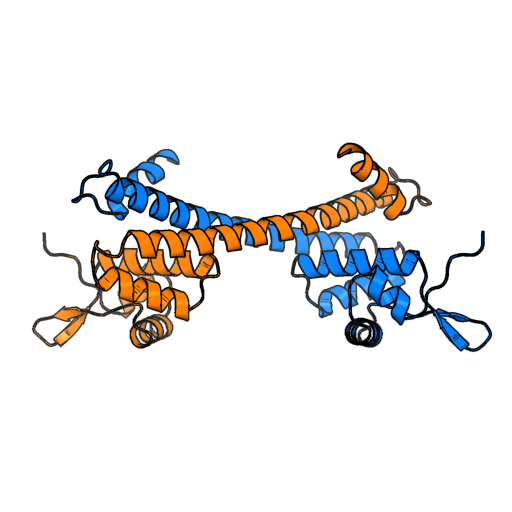LY A CA 1
ATOM 1181 C C . GLY A 1 142 ? -9.391 -5.742 -27.609 1 29.3 142 GLY A C 1
ATOM 1182 O O . GLY A 1 142 ? -10.531 -6.02 -27.25 1 29.3 142 GLY A O 1
ATOM 1183 N N . MET B 1 1 ? 3.008 -32.406 -28.703 1 51.75 1 MET B N 1
ATOM 1184 C CA . MET B 1 1 ? 4.23 -31.672 -29.062 1 51.75 1 MET B CA 1
ATOM 1185 C C . MET B 1 1 ? 5.172 -31.562 -27.859 1 51.75 1 MET B C 1
ATOM 1187 O O . MET B 1 1 ? 4.73 -31.625 -26.719 1 51.75 1 MET B O 1
ATOM 1191 N N . ALA B 1 2 ? 6.398 -31.766 -28.031 1 68.19 2 ALA B N 1
ATOM 1192 C CA . ALA B 1 2 ? 7.359 -31.75 -26.938 1 68.19 2 ALA B CA 1
ATOM 1193 C C . ALA B 1 2 ? 7.324 -30.438 -26.172 1 68.19 2 ALA B C 1
ATOM 1195 O O . ALA B 1 2 ? 7.242 -29.359 -26.781 1 68.19 2 ALA B O 1
ATOM 1196 N N . GLU B 1 3 ? 7.082 -30.422 -24.906 1 82.94 3 GLU B N 1
ATOM 1197 C CA . GLU B 1 3 ? 7.043 -29.219 -24.094 1 82.94 3 GLU B CA 1
ATOM 1198 C C . GLU B 1 3 ? 8.367 -28.453 -24.156 1 82.94 3 GLU B C 1
ATOM 1200 O O . GLU B 1 3 ? 9.438 -29.062 -24.125 1 82.94 3 GLU B O 1
ATOM 1205 N N . LYS B 1 4 ? 8.328 -27.172 -24.531 1 92.5 4 LYS B N 1
ATOM 1206 C CA . LYS B 1 4 ? 9.531 -26.344 -24.609 1 92.5 4 LYS B CA 1
ATOM 1207 C C . LYS B 1 4 ? 10.25 -26.297 -23.266 1 92.5 4 LYS B C 1
ATOM 1209 O O . LYS B 1 4 ? 9.609 -26.141 -22.219 1 92.5 4 LYS B O 1
ATOM 1214 N N . ARG B 1 5 ? 11.648 -26.531 -23.281 1 96.19 5 ARG B N 1
ATOM 1215 C CA . ARG B 1 5 ? 12.492 -26.516 -22.094 1 96.19 5 ARG B CA 1
ATOM 1216 C C . ARG B 1 5 ? 13.422 -25.312 -22.094 1 96.19 5 ARG B C 1
ATOM 1218 O O . ARG B 1 5 ? 13.977 -24.953 -23.141 1 96.19 5 ARG B O 1
ATOM 1225 N N . TYR B 1 6 ? 13.508 -24.719 -20.938 1 97.31 6 TYR B N 1
ATOM 1226 C CA . TYR B 1 6 ? 14.352 -23.531 -20.797 1 97.31 6 TYR B CA 1
ATOM 1227 C C . TYR B 1 6 ? 15.438 -23.75 -19.75 1 97.31 6 TYR B C 1
ATOM 1229 O O . TYR B 1 6 ? 15.172 -24.312 -18.688 1 97.31 6 TYR B O 1
ATOM 1237 N N . ARG B 1 7 ? 16.625 -23.328 -20.094 1 96.75 7 ARG B N 1
ATOM 1238 C CA . ARG B 1 7 ? 17.656 -23.234 -19.062 1 96.75 7 ARG B CA 1
ATOM 1239 C C . ARG B 1 7 ? 17.422 -22.016 -18.156 1 96.75 7 ARG B C 1
ATOM 1241 O O . ARG B 1 7 ? 16.594 -21.172 -18.469 1 96.75 7 ARG B O 1
ATOM 1248 N N . ILE B 1 8 ? 18.188 -21.984 -17.109 1 96.62 8 ILE B N 1
ATOM 1249 C CA . ILE B 1 8 ? 17.891 -20.984 -16.078 1 96.62 8 ILE B CA 1
ATOM 1250 C C . ILE B 1 8 ? 18.094 -19.578 -16.641 1 96.62 8 ILE B C 1
ATOM 1252 O O . ILE B 1 8 ? 17.375 -18.656 -16.266 1 96.62 8 ILE B O 1
ATOM 1256 N N . GLY B 1 9 ? 19.047 -19.359 -17.469 1 97.06 9 GLY B N 1
ATOM 1257 C CA . GLY B 1 9 ? 19.281 -18.047 -18.062 1 97.06 9 GLY B CA 1
ATOM 1258 C C . GLY B 1 9 ? 18.094 -17.547 -18.891 1 97.06 9 GLY B C 1
ATOM 1259 O O . GLY B 1 9 ? 17.656 -16.422 -18.719 1 97.06 9 GLY B O 1
ATOM 1260 N N . ASP B 1 10 ? 17.625 -18.422 -19.75 1 97.25 10 ASP B N 1
ATOM 1261 C CA . ASP B 1 10 ? 16.469 -18.078 -20.594 1 97.25 10 ASP B CA 1
ATOM 1262 C C . ASP B 1 10 ? 15.211 -17.922 -19.75 1 97.25 10 ASP B C 1
ATOM 1264 O O . ASP B 1 10 ? 14.406 -17.016 -19.984 1 97.25 10 ASP B O 1
ATOM 1268 N N . PHE B 1 11 ? 15.102 -18.844 -18.875 1 97.62 11 PHE B N 1
ATOM 1269 C CA . PHE B 1 11 ? 13.984 -18.781 -17.938 1 97.62 11 PHE B CA 1
ATOM 1270 C C . PHE B 1 11 ? 13.961 -17.453 -17.203 1 97.62 11 PHE B C 1
ATOM 1272 O O . PHE B 1 11 ? 12.914 -16.797 -17.109 1 97.62 11 PHE B O 1
ATOM 1279 N N . ALA B 1 12 ? 15.078 -16.953 -16.75 1 98.06 12 ALA B N 1
ATOM 1280 C CA . ALA B 1 12 ? 15.234 -15.688 -16.031 1 98.06 12 ALA B CA 1
ATOM 1281 C C . ALA B 1 12 ? 14.781 -14.516 -16.906 1 98.06 12 ALA B C 1
ATOM 1283 O O . ALA B 1 12 ? 14.023 -13.656 -16.453 1 98.06 12 ALA B O 1
ATOM 1284 N N . LYS B 1 13 ? 15.156 -14.516 -18.109 1 97.5 13 LYS B N 1
ATOM 1285 C CA . LYS B 1 13 ? 14.789 -13.453 -19.047 1 97.5 13 LYS B CA 1
ATOM 1286 C C . LYS B 1 13 ? 13.273 -13.422 -19.281 1 97.5 13 LYS B C 1
ATOM 1288 O O . LYS B 1 13 ? 12.672 -12.344 -19.312 1 97.5 13 LYS B O 1
ATOM 1293 N N . LEU B 1 14 ? 12.75 -14.57 -19.359 1 96.19 14 LEU B N 1
ATOM 1294 C CA . LEU B 1 14 ? 11.336 -14.695 -19.688 1 96.19 14 LEU B CA 1
ATOM 1295 C C . LEU B 1 14 ? 10.461 -14.219 -18.531 1 96.19 14 LEU B C 1
ATOM 1297 O O . LEU B 1 14 ? 9.398 -13.633 -18.734 1 96.19 14 LEU B O 1
ATOM 1301 N N . VAL B 1 15 ? 10.922 -14.422 -17.266 1 96.69 15 VAL B N 1
ATOM 1302 C CA . VAL B 1 15 ? 10.078 -14.078 -16.125 1 96.69 15 VAL B CA 1
ATOM 1303 C C . VAL B 1 15 ? 10.516 -12.734 -15.539 1 96.69 15 VAL B C 1
ATOM 1305 O O . VAL B 1 15 ? 9.883 -12.227 -14.609 1 96.69 15 VAL B O 1
ATOM 1308 N N . GLY B 1 16 ? 11.594 -12.195 -16.062 1 96.81 16 GLY B N 1
ATOM 1309 C CA . GLY B 1 16 ? 12.047 -10.883 -15.648 1 96.81 16 GLY B CA 1
ATOM 1310 C C . GLY B 1 16 ? 12.711 -10.883 -14.281 1 96.81 16 GLY B C 1
ATOM 1311 O O . GLY B 1 16 ? 12.531 -9.953 -13.492 1 96.81 16 GLY B O 1
ATOM 1312 N N . LEU B 1 17 ? 13.375 -11.969 -13.891 1 97.94 17 LEU B N 1
ATOM 1313 C CA . LEU B 1 17 ? 14.094 -12.102 -12.625 1 97.94 17 LEU B CA 1
ATOM 1314 C C . LEU B 1 17 ? 15.555 -12.461 -12.867 1 97.94 17 LEU B C 1
ATOM 1316 O O . LEU B 1 17 ? 15.898 -12.977 -13.938 1 97.94 17 LEU B O 1
ATOM 1320 N N . SER B 1 18 ? 16.328 -12.242 -11.898 1 97.94 18 SER B N 1
ATOM 1321 C CA . SER B 1 18 ? 17.703 -12.695 -11.984 1 97.94 18 SER B CA 1
ATOM 1322 C C . SER B 1 18 ? 17.828 -14.188 -11.688 1 97.94 18 SER B C 1
ATOM 1324 O O . SER B 1 18 ? 16.969 -14.758 -11 1 97.94 18 SER B O 1
ATOM 1326 N N . THR B 1 19 ? 18.891 -14.75 -12.219 1 97.69 19 THR B N 1
ATOM 1327 C CA . THR B 1 19 ? 19.156 -16.141 -11.898 1 97.69 19 THR B CA 1
ATOM 1328 C C . THR B 1 19 ? 19.344 -16.328 -10.391 1 97.69 19 THR B C 1
ATOM 1330 O O . THR B 1 19 ? 18.953 -17.359 -9.836 1 97.69 19 THR B O 1
ATOM 1333 N N . TYR B 1 20 ? 19.891 -15.305 -9.781 1 97.62 20 TYR B N 1
ATOM 1334 C CA . TYR B 1 20 ? 20.062 -15.328 -8.336 1 97.62 20 TYR B CA 1
ATOM 1335 C C . TYR B 1 20 ? 18.719 -15.438 -7.629 1 97.62 20 TYR B C 1
ATOM 1337 O O . TYR B 1 20 ? 18.531 -16.281 -6.742 1 97.62 20 TYR B O 1
ATOM 1345 N N . THR B 1 21 ? 17.781 -14.68 -8.023 1 97.19 21 THR B N 1
ATOM 1346 C CA . THR B 1 21 ? 16.453 -14.68 -7.418 1 97.19 21 THR B CA 1
ATOM 1347 C C . THR B 1 21 ? 15.75 -16.016 -7.652 1 97.19 21 THR B C 1
ATOM 1349 O O . THR B 1 21 ? 15.102 -16.547 -6.75 1 97.19 21 THR B O 1
ATOM 1352 N N . LEU B 1 22 ? 15.938 -16.516 -8.828 1 97.62 22 LEU B N 1
ATOM 1353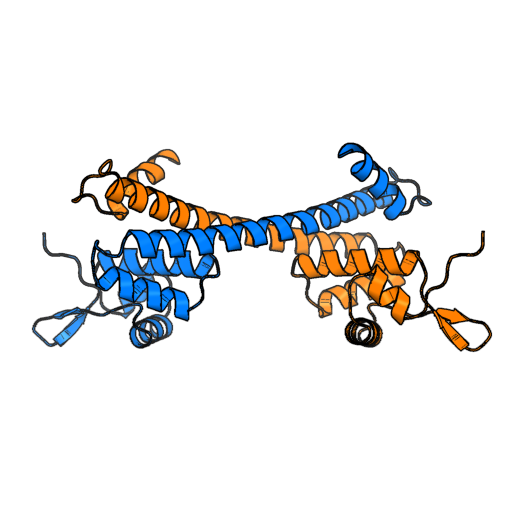 C CA . LEU B 1 22 ? 15.312 -17.781 -9.156 1 97.62 22 LEU B CA 1
ATOM 1354 C C . LEU B 1 22 ? 15.898 -18.906 -8.297 1 97.62 22 LEU B C 1
ATOM 1356 O O . LEU B 1 22 ? 15.164 -19.766 -7.816 1 97.62 22 LEU B O 1
ATOM 1360 N N . ARG B 1 23 ? 17.172 -18.938 -8.094 1 96 23 ARG B N 1
ATOM 1361 C CA . ARG B 1 23 ? 17.812 -19.922 -7.23 1 96 23 ARG B CA 1
ATOM 1362 C C . ARG B 1 23 ? 17.359 -19.781 -5.785 1 96 23 ARG B C 1
ATOM 1364 O O . ARG B 1 23 ? 17.156 -20.766 -5.082 1 96 23 ARG B O 1
ATOM 1371 N N . TYR B 1 24 ? 17.219 -18.516 -5.395 1 97.5 24 TYR B N 1
ATOM 1372 C CA . TYR B 1 24 ? 16.688 -1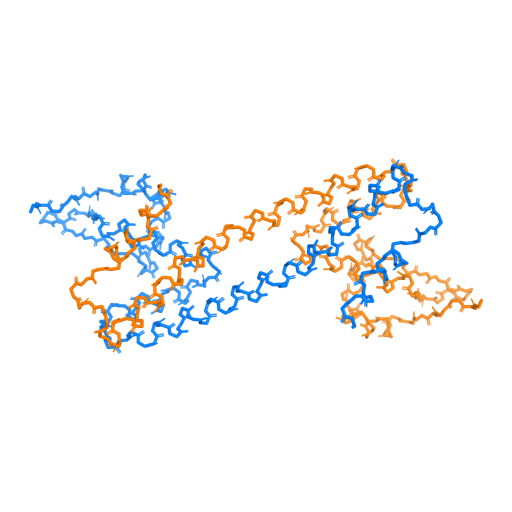8.266 -4.062 1 97.5 24 TYR B CA 1
ATOM 1373 C C . TYR B 1 24 ? 15.297 -18.859 -3.908 1 97.5 24 TYR B C 1
ATOM 1375 O O . TYR B 1 24 ? 15 -19.5 -2.895 1 97.5 24 TYR B O 1
ATOM 1383 N N . TYR B 1 25 ? 14.43 -18.688 -4.945 1 97 25 TYR B N 1
ATOM 1384 C CA . TYR B 1 25 ? 13.078 -19.219 -4.902 1 97 25 TYR B CA 1
ATOM 1385 C C . TYR B 1 25 ? 13.086 -20.75 -4.906 1 97 25 TYR B C 1
ATOM 1387 O O . TYR B 1 25 ? 12.219 -21.391 -4.301 1 97 25 TYR B O 1
ATOM 1395 N N . GLU B 1 26 ? 14.016 -21.328 -5.59 1 96.62 26 GLU B N 1
ATOM 1396 C CA . GLU B 1 26 ? 14.18 -22.766 -5.531 1 96.62 26 GLU B CA 1
ATOM 1397 C C . GLU B 1 26 ? 14.57 -23.234 -4.129 1 96.62 26 GLU B C 1
ATOM 1399 O O . GLU B 1 26 ? 14.016 -24.203 -3.615 1 96.62 26 GLU B O 1
ATOM 1404 N N . GLU B 1 27 ? 15.484 -22.516 -3.559 1 96.81 27 GLU B N 1
ATOM 1405 C CA . GLU B 1 27 ? 15.93 -22.828 -2.205 1 96.81 27 GLU B CA 1
ATOM 1406 C C . GLU B 1 27 ? 14.781 -22.734 -1.21 1 96.81 27 GLU B C 1
ATOM 1408 O O . GLU B 1 27 ? 14.703 -23.531 -0.269 1 96.81 27 GLU B O 1
ATOM 1413 N N . GLN B 1 28 ? 13.93 -21.828 -1.448 1 96.88 28 GLN B N 1
ATOM 1414 C CA . GLN B 1 28 ? 12.789 -21.625 -0.558 1 96.88 28 GLN B CA 1
ATOM 1415 C C . GLN B 1 28 ? 11.656 -22.578 -0.882 1 96.88 28 GLN B C 1
ATOM 1417 O O . GLN B 1 28 ? 10.633 -22.609 -0.189 1 96.88 28 GLN B O 1
ATOM 1422 N N . GLY B 1 29 ? 11.766 -23.297 -1.932 1 96.56 29 GLY B N 1
ATOM 1423 C CA . GLY B 1 29 ? 10.781 -24.312 -2.275 1 96.56 29 GLY B CA 1
ATOM 1424 C C . GLY B 1 29 ? 9.633 -23.766 -3.102 1 96.56 29 GLY B C 1
ATOM 1425 O O . GLY B 1 29 ? 8.609 -24.422 -3.275 1 96.56 29 GLY B O 1
ATOM 1426 N N . LEU B 1 30 ? 9.742 -22.562 -3.639 1 97.5 30 LEU B N 1
ATOM 1427 C CA . LEU B 1 30 ? 8.672 -21.953 -4.41 1 97.5 30 LEU B CA 1
ATOM 1428 C C . LEU B 1 30 ? 8.68 -22.453 -5.852 1 97.5 30 LEU B C 1
ATOM 1430 O O . LEU B 1 30 ? 7.637 -22.484 -6.504 1 97.5 30 LEU B O 1
ATOM 1434 N N . ILE B 1 31 ? 9.875 -22.75 -6.348 1 95.94 31 ILE B N 1
ATOM 1435 C CA . ILE B 1 31 ? 10.078 -23.281 -7.695 1 95.94 31 ILE B CA 1
ATOM 1436 C C . ILE B 1 31 ? 10.922 -24.547 -7.637 1 95.94 31 ILE B C 1
ATOM 1438 O O . ILE B 1 31 ? 11.844 -24.656 -6.828 1 95.94 31 ILE B O 1
ATOM 1442 N N . VAL B 1 32 ? 10.57 -25.453 -8.477 1 95.12 32 VAL B N 1
ATOM 1443 C CA . VAL B 1 32 ? 11.328 -26.688 -8.547 1 95.12 32 VAL B CA 1
ATOM 1444 C C . VAL B 1 32 ? 11.789 -26.938 -9.984 1 95.12 32 VAL B C 1
ATOM 1446 O O . VAL B 1 32 ? 10.961 -27.047 -10.898 1 95.12 32 VAL B O 1
ATOM 1449 N N . ALA B 1 33 ? 13.047 -27.031 -10.148 1 95.88 33 ALA B N 1
ATOM 1450 C CA . ALA B 1 33 ? 13.578 -27.344 -11.469 1 95.88 33 ALA B CA 1
ATOM 1451 C C . ALA B 1 33 ? 13.375 -28.812 -11.812 1 95.88 33 ALA B C 1
ATOM 1453 O O . ALA B 1 33 ? 13.438 -29.672 -10.93 1 95.88 33 ALA B O 1
ATOM 1454 N N . GLN B 1 34 ? 13.125 -29.031 -13.086 1 95.38 34 GLN B N 1
ATOM 1455 C CA . GLN B 1 34 ? 13.125 -30.406 -13.586 1 95.38 34 GLN B CA 1
ATOM 1456 C C . GLN B 1 34 ? 14.5 -30.797 -14.125 1 95.38 34 GLN B C 1
ATOM 1458 O O . GLN B 1 34 ? 15.359 -29.938 -14.312 1 95.38 34 GLN B O 1
ATOM 1463 N N . ARG B 1 35 ? 14.641 -32.031 -14.242 1 95.88 35 ARG B N 1
ATOM 1464 C CA . ARG B 1 35 ? 15.898 -32.531 -14.789 1 95.88 35 ARG B CA 1
ATOM 1465 C C . ARG B 1 35 ? 15.648 -33.469 -15.977 1 95.88 35 ARG B C 1
ATOM 1467 O O . ARG B 1 35 ? 14.703 -34.25 -15.969 1 95.88 35 ARG B O 1
ATOM 1474 N N . ASP B 1 36 ? 16.547 -33.344 -16.953 1 94.75 36 ASP B N 1
ATOM 1475 C CA . ASP B 1 36 ? 16.438 -34.219 -18.094 1 94.75 36 ASP B CA 1
ATOM 1476 C C . ASP B 1 36 ? 17.219 -35.531 -17.844 1 94.75 36 ASP B C 1
ATOM 1478 O O . ASP B 1 36 ? 17.672 -35.781 -16.734 1 94.75 36 ASP B O 1
ATOM 1482 N N . GLU B 1 37 ? 17.25 -36.312 -18.906 1 95.5 37 GLU B N 1
ATOM 1483 C CA . GLU B 1 37 ? 17.844 -37.656 -18.781 1 95.5 37 GLU B CA 1
ATOM 1484 C C . GLU B 1 37 ? 19.328 -37.562 -18.406 1 95.5 37 GLU B C 1
ATOM 1486 O O . GLU B 1 37 ? 19.875 -38.469 -17.797 1 95.5 37 GLU B O 1
ATOM 1491 N N . ASN B 1 38 ? 19.938 -36.5 -18.688 1 95.81 38 ASN B N 1
ATOM 1492 C CA . ASN B 1 38 ? 21.359 -36.281 -18.406 1 95.81 38 ASN B CA 1
ATOM 1493 C C . ASN B 1 38 ? 21.578 -35.562 -17.094 1 95.81 38 ASN B C 1
ATOM 1495 O O . ASN B 1 38 ? 22.703 -35.188 -16.766 1 95.81 38 ASN B O 1
ATOM 1499 N N . GLY B 1 39 ? 20.5 -35.219 -16.453 1 95.56 39 GLY B N 1
ATOM 1500 C CA . GLY B 1 39 ? 20.594 -34.562 -15.172 1 95.56 39 GLY B CA 1
ATOM 1501 C C . GLY B 1 39 ? 20.656 -33.031 -15.281 1 95.56 39 GLY B C 1
ATOM 1502 O O . GLY B 1 39 ? 20.922 -32.344 -14.297 1 95.56 39 GLY B O 1
ATOM 1503 N N . VAL B 1 40 ? 20.406 -32.594 -16.484 1 95.38 40 VAL B N 1
ATOM 1504 C CA . VAL B 1 40 ? 20.484 -31.141 -16.703 1 95.38 40 VAL B CA 1
ATOM 1505 C C . VAL B 1 40 ? 19.156 -30.5 -16.297 1 95.38 40 VAL B C 1
ATOM 1507 O O . VAL B 1 40 ? 18.094 -30.906 -16.766 1 95.38 40 VAL B O 1
ATOM 1510 N N . ARG B 1 41 ? 19.328 -29.453 -15.477 1 96 41 ARG B N 1
ATOM 1511 C CA . ARG B 1 41 ? 18.141 -28.75 -14.992 1 96 41 ARG B CA 1
ATOM 1512 C C . ARG B 1 41 ? 17.469 -27.969 -16.109 1 96 41 ARG B C 1
ATOM 1514 O O . ARG B 1 41 ? 18.156 -27.359 -16.953 1 96 41 ARG B O 1
ATOM 1521 N N . PHE B 1 42 ? 16.141 -27.969 -16.078 1 97.56 42 PHE B N 1
ATOM 1522 C CA . PHE B 1 42 ? 15.406 -27.141 -17.031 1 97.56 42 PHE B CA 1
ATOM 1523 C C . PHE B 1 42 ? 14.055 -26.719 -16.469 1 97.56 42 PHE B C 1
ATOM 1525 O O . PHE B 1 42 ? 13.625 -27.25 -15.43 1 97.56 42 PHE B O 1
ATOM 1532 N N . TYR B 1 43 ? 13.414 -25.75 -17.094 1 97.69 43 TYR B N 1
ATOM 1533 C CA . TYR B 1 43 ? 12.102 -25.219 -16.781 1 97.69 43 TYR B CA 1
ATOM 1534 C C . TYR B 1 43 ? 11.18 -25.266 -17.984 1 97.69 43 TYR B C 1
ATOM 1536 O O . TYR B 1 43 ? 11.641 -25.359 -19.125 1 97.69 43 TYR B O 1
ATOM 1544 N N . THR B 1 44 ? 9.922 -25.188 -17.719 1 96.88 44 THR B N 1
ATOM 1545 C CA . THR B 1 44 ? 8.938 -25.297 -18.781 1 96.88 44 THR B CA 1
ATOM 1546 C C . THR B 1 44 ? 8.031 -24.078 -18.812 1 96.88 44 THR B C 1
ATOM 1548 O O . THR B 1 44 ? 8.164 -23.188 -17.984 1 96.88 44 THR B O 1
ATOM 1551 N N . GLU B 1 45 ? 7.109 -24.031 -19.75 1 95.19 45 GLU B N 1
ATOM 1552 C CA . GLU B 1 45 ? 6.105 -22.984 -19.828 1 95.19 45 GLU B CA 1
ATOM 1553 C C . GLU B 1 45 ? 5.223 -22.953 -18.594 1 95.19 45 GLU B C 1
ATOM 1555 O O . GLU B 1 45 ? 4.785 -21.891 -18.156 1 95.19 45 GLU B O 1
ATOM 1560 N N . GLU B 1 46 ? 4.977 -24.078 -18.125 1 94.56 46 GLU B N 1
ATOM 1561 C CA . GLU B 1 46 ? 4.195 -24.172 -16.891 1 94.56 46 GLU B CA 1
ATOM 1562 C C . GLU B 1 46 ? 4.918 -23.469 -15.742 1 94.56 46 GLU B C 1
ATOM 1564 O O . GLU B 1 46 ? 4.281 -22.828 -14.906 1 94.56 46 GLU B O 1
ATOM 1569 N N . ASP B 1 47 ? 6.199 -23.656 -15.75 1 96.12 47 ASP B N 1
ATOM 1570 C CA . ASP B 1 47 ? 6.996 -22.984 -14.727 1 96.12 47 ASP B CA 1
ATOM 1571 C C . ASP B 1 47 ? 6.941 -21.469 -14.883 1 96.12 47 ASP B C 1
ATOM 1573 O O . ASP B 1 47 ? 6.922 -20.734 -13.898 1 96.12 47 ASP B O 1
ATOM 1577 N N . ILE B 1 48 ? 6.949 -21.062 -16.109 1 96.31 48 ILE B N 1
ATOM 1578 C CA . ILE B 1 48 ? 6.855 -19.625 -16.391 1 96.31 48 ILE B CA 1
ATOM 1579 C C . ILE B 1 48 ? 5.543 -19.078 -15.844 1 96.31 48 ILE B C 1
ATOM 1581 O O . ILE B 1 48 ? 5.531 -18.047 -15.156 1 96.31 48 ILE B O 1
ATOM 1585 N N . ARG B 1 49 ? 4.477 -19.75 -16.094 1 95.62 49 ARG B N 1
ATOM 1586 C CA . ARG B 1 49 ? 3.17 -19.328 -15.594 1 95.62 49 ARG B CA 1
ATOM 1587 C C . ARG B 1 49 ? 3.121 -19.359 -14.07 1 95.62 49 ARG B C 1
ATOM 1589 O O . ARG B 1 49 ? 2.557 -18.469 -13.438 1 95.62 49 ARG B O 1
ATOM 1596 N N . TRP B 1 50 ? 3.746 -20.359 -13.57 1 96.56 50 TRP B N 1
ATOM 1597 C CA . TRP B 1 50 ? 3.756 -20.531 -12.125 1 96.56 50 TRP B CA 1
ATOM 1598 C C . TRP B 1 50 ? 4.508 -19.391 -11.453 1 96.56 50 TRP B C 1
ATOM 1600 O O . TRP B 1 50 ? 4.004 -18.766 -10.508 1 96.56 50 TRP B O 1
ATOM 1610 N N . VAL B 1 51 ? 5.672 -19.078 -11.906 1 97.19 51 VAL B N 1
ATOM 1611 C CA . VAL B 1 51 ? 6.469 -18 -11.328 1 97.19 51 VAL B CA 1
ATOM 1612 C C . VAL B 1 51 ? 5.723 -16.672 -11.477 1 97.19 51 VAL B C 1
ATOM 1614 O O . VAL B 1 51 ? 5.703 -15.859 -10.555 1 97.19 51 VAL B O 1
ATOM 1617 N N . GLY B 1 52 ? 5.094 -16.484 -12.617 1 96.44 52 GLY B N 1
ATOM 1618 C CA . GLY B 1 52 ? 4.262 -15.312 -12.797 1 96.44 52 GLY B CA 1
ATOM 1619 C C . GLY B 1 52 ? 3.184 -15.172 -11.742 1 96.44 52 GLY B C 1
ATOM 1620 O O . GLY B 1 52 ? 2.992 -14.094 -11.18 1 96.44 52 GLY B O 1
ATOM 1621 N N . PHE B 1 53 ? 2.598 -16.312 -11.453 1 97.56 53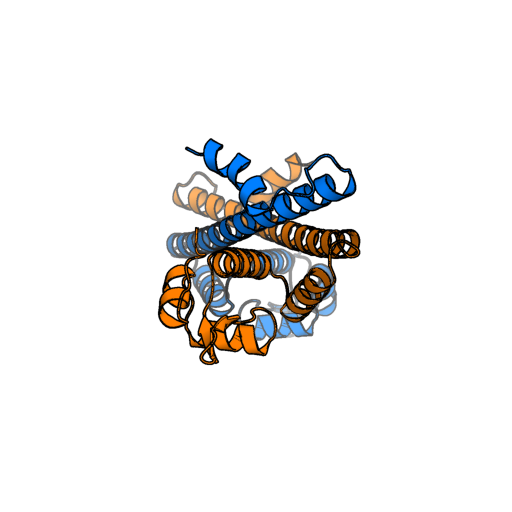 PHE B N 1
ATOM 1622 C CA . PHE B 1 53 ? 1.536 -16.312 -10.453 1 97.56 53 PHE B CA 1
ATOM 1623 C C . PHE B 1 53 ? 2.1 -16 -9.07 1 97.56 53 PHE B C 1
ATOM 1625 O O . PHE B 1 53 ? 1.539 -15.195 -8.328 1 97.56 53 PHE B O 1
ATOM 1632 N N . ILE B 1 54 ? 3.207 -16.578 -8.719 1 97.38 54 ILE B N 1
ATOM 1633 C CA . ILE B 1 54 ? 3.869 -16.375 -7.441 1 97.38 54 ILE B CA 1
ATOM 1634 C C . ILE B 1 54 ? 4.215 -14.891 -7.285 1 97.38 54 ILE B C 1
ATOM 1636 O O . ILE B 1 54 ? 4.059 -14.32 -6.203 1 97.38 54 ILE B O 1
ATOM 1640 N N . LEU B 1 55 ? 4.656 -14.305 -8.383 1 96.69 55 LEU B N 1
ATOM 1641 C CA . LEU B 1 55 ? 5.023 -12.891 -8.336 1 96.69 55 LEU B CA 1
ATOM 1642 C C . LEU B 1 55 ? 3.795 -12.016 -8.125 1 96.69 55 LEU B C 1
ATOM 1644 O O . LEU B 1 55 ? 3.877 -10.969 -7.473 1 96.69 55 LEU B O 1
ATOM 1648 N N . HIS B 1 56 ? 2.662 -12.414 -8.68 1 97.25 56 HIS B N 1
ATOM 1649 C CA . HIS B 1 56 ? 1.421 -11.711 -8.391 1 97.25 56 HIS B CA 1
ATOM 1650 C C . HIS B 1 56 ? 1.067 -11.797 -6.906 1 97.25 56 HIS B C 1
ATOM 1652 O O . HIS B 1 56 ? 0.707 -10.797 -6.289 1 97.25 56 HIS B O 1
ATOM 1658 N N . LEU B 1 57 ? 1.2 -12.953 -6.352 1 97.94 57 LEU B N 1
ATOM 1659 C CA . LEU B 1 57 ? 0.895 -13.117 -4.934 1 97.94 57 LEU B CA 1
ATOM 1660 C C . LEU B 1 57 ? 1.843 -12.281 -4.074 1 97.94 57 LEU B C 1
ATOM 1662 O O . LEU B 1 57 ? 1.409 -11.609 -3.135 1 97.94 57 LEU B O 1
ATOM 1666 N N . LYS B 1 58 ? 3.084 -12.336 -4.418 1 96.38 58 LYS B N 1
ATOM 1667 C CA . LYS B 1 58 ? 4.07 -11.508 -3.723 1 96.38 58 LYS B CA 1
ATOM 1668 C C . LYS B 1 58 ? 3.715 -10.031 -3.814 1 96.38 58 LYS B C 1
ATOM 1670 O O . LYS B 1 58 ? 3.844 -9.297 -2.834 1 96.38 58 LYS B O 1
ATOM 1675 N N . GLY B 1 59 ? 3.232 -9.656 -4.961 1 96.56 59 GLY B N 1
ATOM 1676 C CA . GLY B 1 59 ? 2.873 -8.273 -5.219 1 96.56 59 GLY B CA 1
ATOM 1677 C C . GLY B 1 59 ? 1.688 -7.801 -4.398 1 96.56 59 GLY B C 1
ATOM 1678 O O . GLY B 1 59 ? 1.463 -6.598 -4.254 1 96.56 59 GLY B O 1
ATOM 1679 N N . THR B 1 60 ? 0.916 -8.719 -3.84 1 97 60 THR B N 1
ATOM 1680 C CA . THR B 1 60 ? -0.218 -8.359 -2.996 1 97 60 THR B CA 1
ATOM 1681 C C . THR B 1 60 ? 0.228 -8.148 -1.552 1 97 60 THR B C 1
ATOM 1683 O O . THR B 1 60 ? -0.565 -7.723 -0.708 1 97 60 THR B O 1
ATOM 1686 N N . GLY B 1 61 ? 1.396 -8.5 -1.217 1 93.75 61 GLY B N 1
ATOM 1687 C CA . GLY B 1 61 ? 1.893 -8.391 0.145 1 93.75 61 GLY B CA 1
ATOM 1688 C C . GLY B 1 61 ? 1.943 -9.719 0.872 1 93.75 61 GLY B C 1
ATOM 1689 O O . GLY B 1 61 ? 2.266 -9.773 2.061 1 93.75 61 GLY B O 1
ATOM 1690 N N . MET B 1 62 ? 1.697 -10.773 0.12 1 97 62 MET B N 1
ATOM 1691 C CA . MET B 1 62 ? 1.792 -12.086 0.746 1 97 62 MET B CA 1
ATOM 1692 C C . MET B 1 62 ? 3.215 -12.359 1.216 1 97 62 MET B C 1
ATOM 1694 O O . MET B 1 62 ? 4.172 -12.148 0.471 1 97 62 MET B O 1
ATOM 1698 N N . ARG B 1 63 ? 3.285 -12.875 2.395 1 95.38 63 ARG B N 1
ATOM 1699 C CA . ARG B 1 63 ? 4.59 -13.117 3.004 1 95.38 63 ARG B CA 1
ATOM 1700 C C . ARG B 1 63 ? 5.199 -14.414 2.502 1 95.38 63 ARG B C 1
ATOM 1702 O O . ARG B 1 63 ? 4.477 -15.32 2.07 1 95.38 63 ARG B O 1
ATOM 1709 N N . LEU B 1 64 ? 6.535 -14.453 2.613 1 96.88 64 LEU B N 1
ATOM 1710 C CA . LEU B 1 64 ? 7.273 -15.602 2.113 1 96.88 64 LEU B CA 1
ATOM 1711 C C . LEU B 1 64 ? 6.793 -16.891 2.779 1 96.88 64 LEU B C 1
ATOM 1713 O O . LEU B 1 64 ? 6.621 -17.906 2.113 1 96.88 64 LEU B O 1
ATOM 1717 N N . ASN B 1 65 ? 6.559 -16.828 4.047 1 97.06 65 ASN B N 1
ATOM 1718 C CA . ASN B 1 65 ? 6.094 -18.031 4.742 1 97.06 65 ASN B CA 1
ATOM 1719 C C . ASN B 1 65 ? 4.715 -18.453 4.258 1 97.06 65 ASN B C 1
ATOM 1721 O O . ASN B 1 65 ? 4.43 -19.656 4.156 1 97.06 65 ASN B O 1
ATOM 1725 N N . GLU B 1 66 ? 3.859 -17.531 4.02 1 97.56 66 GLU B N 1
ATOM 1726 C CA . GLU B 1 66 ? 2.543 -17.844 3.469 1 97.56 66 GLU B CA 1
ATOM 1727 C C . GLU B 1 66 ? 2.654 -18.438 2.064 1 97.56 66 GLU B C 1
ATOM 1729 O O . GLU B 1 66 ? 1.939 -19.375 1.721 1 97.56 66 GLU B O 1
ATOM 1734 N N . LEU B 1 67 ? 3.549 -17.859 1.28 1 98.12 67 LEU B N 1
ATOM 1735 C CA . LEU B 1 67 ? 3.783 -18.375 -0.065 1 98.12 67 LEU B CA 1
ATOM 1736 C C . LEU B 1 67 ? 4.238 -19.828 -0.022 1 98.12 67 LEU B C 1
ATOM 1738 O O . LEU B 1 67 ? 3.736 -20.656 -0.778 1 98.12 67 LEU B O 1
ATOM 1742 N N . LYS B 1 68 ? 5.113 -20.094 0.88 1 98.12 68 LYS B N 1
ATOM 1743 C CA . LYS B 1 68 ? 5.617 -21.453 1.033 1 98.12 68 LYS B CA 1
ATOM 1744 C C . LYS B 1 68 ? 4.492 -22.406 1.405 1 98.12 68 LYS B C 1
ATOM 1746 O O . LYS B 1 68 ? 4.398 -23.516 0.856 1 98.12 68 LYS B O 1
ATOM 1751 N N . ARG B 1 69 ? 3.742 -21.984 2.32 1 98.25 69 ARG B N 1
ATOM 1752 C CA . ARG B 1 69 ? 2.611 -22.812 2.727 1 98.25 69 ARG B CA 1
ATOM 1753 C C . ARG B 1 69 ? 1.66 -23.047 1.559 1 98.25 69 ARG B C 1
ATOM 1755 O O . ARG B 1 69 ? 1.186 -24.172 1.356 1 98.25 69 ARG B O 1
ATOM 1762 N N . TYR B 1 70 ? 1.395 -22.016 0.805 1 98.5 70 TYR B N 1
ATOM 1763 C CA . TYR B 1 70 ? 0.535 -22.141 -0.366 1 98.5 70 TYR B CA 1
ATOM 1764 C C . TYR B 1 70 ? 1.099 -23.172 -1.351 1 98.5 70 TYR B C 1
ATOM 1766 O O . TYR B 1 70 ? 0.368 -24.016 -1.857 1 98.5 70 TYR B O 1
ATOM 1774 N N . VAL B 1 71 ? 2.342 -23.062 -1.589 1 98.12 71 VAL B N 1
ATOM 1775 C CA . VAL B 1 71 ? 3.021 -23.953 -2.527 1 98.12 71 VAL B CA 1
ATOM 1776 C C . VAL B 1 71 ? 2.939 -25.391 -2.027 1 98.12 71 VAL B C 1
ATOM 1778 O O . VAL B 1 71 ? 2.678 -26.312 -2.807 1 98.12 71 VAL B O 1
ATOM 1781 N N . LYS B 1 72 ? 3.139 -25.578 -0.759 1 97.62 72 LYS B N 1
ATOM 1782 C CA . LYS B 1 72 ? 3.053 -26.906 -0.164 1 97.62 72 LYS B CA 1
ATOM 1783 C C . LYS B 1 72 ? 1.649 -27.484 -0.312 1 97.62 72 LYS B C 1
ATOM 1785 O O . LYS B 1 72 ? 1.488 -28.641 -0.689 1 97.62 72 LYS B O 1
ATOM 1790 N N . LEU B 1 73 ? 0.69 -26.734 -0.017 1 98.12 73 LEU B N 1
ATOM 1791 C CA . LEU B 1 73 ? -0.694 -27.172 -0.142 1 98.12 73 LEU B CA 1
ATOM 1792 C C . LEU B 1 73 ? -1.021 -27.531 -1.587 1 98.12 73 LEU B C 1
ATOM 1794 O O . LEU B 1 73 ? -1.659 -28.562 -1.847 1 98.12 73 LEU B O 1
ATOM 1798 N N . ARG B 1 74 ? -0.601 -26.703 -2.521 1 96.56 74 ARG B N 1
ATOM 1799 C CA . ARG B 1 74 ? -0.851 -26.969 -3.934 1 96.56 74 ARG B CA 1
ATOM 1800 C C . ARG B 1 74 ? -0.253 -28.312 -4.348 1 96.56 74 ARG B C 1
ATOM 1802 O O . ARG B 1 74 ? -0.875 -29.078 -5.094 1 96.56 74 ARG B O 1
ATOM 1809 N N . ALA B 1 75 ? 0.901 -28.578 -3.818 1 95.06 75 ALA B N 1
ATOM 1810 C CA . ALA B 1 75 ? 1.596 -29.812 -4.148 1 95.06 75 ALA B CA 1
ATOM 1811 C C . ALA B 1 75 ? 0.831 -31.031 -3.625 1 95.06 75 ALA B C 1
ATOM 1813 O O . ALA B 1 75 ? 0.953 -32.125 -4.168 1 95.06 75 ALA B O 1
ATOM 1814 N N . MET B 1 76 ? 0.047 -30.797 -2.641 1 96.88 76 MET B N 1
ATOM 1815 C CA . MET B 1 76 ? -0.712 -31.891 -2.031 1 96.88 76 MET B CA 1
ATOM 1816 C C . MET B 1 76 ? -1.931 -32.25 -2.877 1 96.88 76 MET B C 1
ATOM 1818 O O . MET B 1 76 ? -2.541 -33.281 -2.684 1 96.88 76 MET B O 1
ATOM 1822 N N . GLY B 1 77 ? -2.338 -31.469 -3.775 1 94.25 77 GLY B N 1
ATOM 1823 C CA . GLY B 1 77 ? -3.414 -31.797 -4.699 1 94.25 77 GLY B CA 1
ATOM 1824 C C . GLY B 1 77 ? -4.719 -31.109 -4.367 1 94.25 77 GLY B C 1
ATOM 1825 O O . GLY B 1 77 ? -4.762 -30.234 -3.486 1 94.25 77 GLY B O 1
ATOM 1826 N N . ASP B 1 78 ? -5.781 -31.5 -5.012 1 93.62 78 ASP B N 1
ATOM 1827 C CA . ASP B 1 78 ? -7.039 -30.766 -5.043 1 93.62 78 ASP B CA 1
ATOM 1828 C C . ASP B 1 78 ? -7.793 -30.906 -3.725 1 93.62 78 ASP B C 1
ATOM 1830 O O . ASP B 1 78 ? -8.742 -30.156 -3.465 1 93.62 78 ASP B O 1
ATOM 1834 N N . THR B 1 79 ? -7.34 -31.828 -2.893 1 95.62 79 THR B N 1
ATOM 1835 C CA . THR B 1 79 ? -7.984 -31.969 -1.592 1 95.62 79 THR B CA 1
ATOM 1836 C C . THR B 1 79 ? -7.77 -30.719 -0.745 1 95.62 79 THR B C 1
ATOM 1838 O O . THR B 1 79 ? -8.453 -30.516 0.26 1 95.62 79 THR B O 1
ATOM 1841 N N . THR B 1 80 ? -6.848 -29.844 -1.174 1 97.94 80 THR B N 1
ATOM 1842 C CA . THR B 1 80 ? -6.52 -28.672 -0.363 1 97.94 80 THR B CA 1
ATOM 1843 C C . THR B 1 80 ? -7.078 -27.406 -0.995 1 97.94 80 THR B C 1
ATOM 1845 O O . THR B 1 80 ? -6.754 -26.297 -0.565 1 97.94 80 THR B O 1
ATOM 1848 N N . ILE B 1 81 ? -7.918 -27.469 -1.939 1 97.31 81 ILE B N 1
ATOM 1849 C CA . ILE B 1 81 ? -8.414 -26.312 -2.676 1 97.31 81 ILE B CA 1
ATOM 1850 C C . ILE B 1 81 ? -9.086 -25.344 -1.712 1 97.31 81 ILE B C 1
ATOM 1852 O O . ILE B 1 81 ? -8.852 -24.141 -1.776 1 97.31 81 ILE B O 1
ATOM 1856 N N . THR B 1 82 ? -9.883 -25.859 -0.82 1 97.62 82 THR B N 1
ATOM 1857 C CA . THR B 1 82 ? -10.617 -25 0.097 1 97.62 82 THR B CA 1
ATOM 1858 C C . THR B 1 82 ? -9.664 -24.219 0.989 1 97.62 82 THR B C 1
ATOM 1860 O O . THR B 1 82 ? -9.852 -23.016 1.206 1 97.62 82 THR B O 1
ATOM 1863 N N . GLU B 1 83 ? -8.695 -24.859 1.469 1 98.19 83 GLU B N 1
ATOM 1864 C CA . GLU B 1 83 ? -7.703 -24.203 2.312 1 98.19 83 GLU B CA 1
ATOM 1865 C C . GLU B 1 83 ? -6.934 -23.141 1.534 1 98.19 83 GLU B C 1
ATOM 1867 O O . GLU B 1 83 ? -6.715 -22.031 2.033 1 98.19 83 GLU B O 1
ATOM 1872 N N . ARG B 1 84 ? -6.516 -23.438 0.362 1 98.44 84 ARG B N 1
ATOM 1873 C CA . ARG B 1 84 ? -5.809 -22.5 -0.493 1 98.44 84 ARG B CA 1
ATOM 1874 C C . ARG B 1 84 ? -6.684 -21.281 -0.819 1 98.44 84 ARG B C 1
ATOM 1876 O O . ARG B 1 84 ? -6.223 -20.141 -0.756 1 98.44 84 ARG B O 1
ATOM 1883 N N . ARG B 1 85 ? -7.902 -21.562 -1.138 1 98.44 85 ARG B N 1
ATOM 1884 C CA . ARG B 1 85 ? -8.859 -20.5 -1.418 1 98.44 85 ARG B CA 1
ATOM 1885 C C . ARG B 1 85 ? -8.984 -19.547 -0.232 1 98.44 85 ARG B C 1
ATOM 1887 O O . ARG B 1 85 ? -8.961 -18.328 -0.404 1 98.44 85 ARG B O 1
ATOM 1894 N N . GLU B 1 86 ? -9.094 -20.078 0.922 1 98.5 86 GLU B N 1
ATOM 1895 C CA . GLU B 1 86 ? -9.242 -19.266 2.129 1 98.5 86 GLU B CA 1
ATOM 1896 C C . GLU B 1 86 ? -7.992 -18.422 2.381 1 98.5 86 GLU B C 1
ATOM 1898 O O . GLU B 1 86 ? -8.094 -17.266 2.812 1 98.5 86 GLU B O 1
ATOM 1903 N N . MET B 1 87 ? -6.879 -19 2.119 1 98.38 87 MET B N 1
ATOM 1904 C CA . MET B 1 87 ? -5.625 -18.266 2.254 1 98.38 87 MET B CA 1
ATOM 1905 C C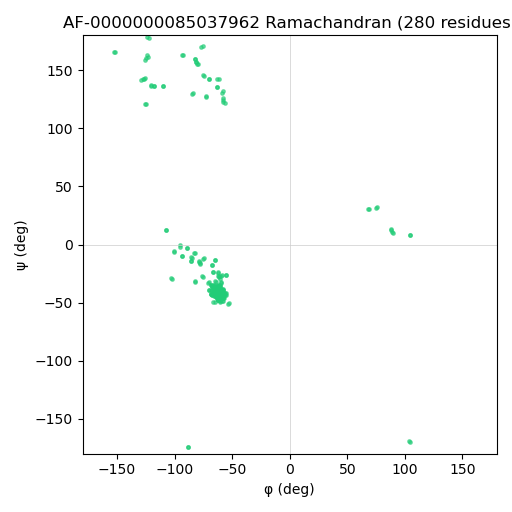 . MET B 1 87 ? -5.609 -17.047 1.326 1 98.38 87 MET B C 1
ATOM 1907 O O . MET B 1 87 ? -5.27 -15.945 1.749 1 98.38 87 MET B O 1
ATOM 1911 N N . LEU B 1 88 ? -5.996 -17.281 0.1 1 98.62 88 LEU B N 1
ATOM 1912 C CA . LEU B 1 88 ? -5.98 -16.203 -0.881 1 98.62 88 LEU B CA 1
ATOM 1913 C C . LEU B 1 88 ? -7.023 -15.148 -0.541 1 98.62 88 LEU B C 1
ATOM 1915 O O . LEU B 1 88 ? -6.793 -13.953 -0.745 1 98.62 88 LEU B O 1
ATOM 1919 N N . GLN B 1 89 ? -8.141 -15.602 -0.011 1 98.62 89 GLN B N 1
ATOM 1920 C CA . GLN B 1 89 ? -9.164 -14.656 0.405 1 98.62 89 GLN B CA 1
ATOM 1921 C C . GLN B 1 89 ? -8.656 -13.742 1.517 1 98.62 89 GLN B C 1
ATOM 1923 O O . GLN B 1 89 ? -8.922 -12.539 1.506 1 98.62 89 GLN B O 1
ATOM 1928 N N . LYS B 1 90 ? -7.988 -14.344 2.418 1 98.31 90 LYS B N 1
ATOM 1929 C CA . LYS B 1 90 ? -7.426 -13.547 3.508 1 98.31 90 LYS B CA 1
ATOM 1930 C C . LYS B 1 90 ? -6.43 -12.516 2.98 1 98.31 90 LYS B C 1
ATOM 1932 O O . LYS B 1 90 ? -6.434 -11.367 3.414 1 98.31 90 LYS B O 1
ATOM 1937 N N . VAL B 1 91 ? -5.586 -12.906 2.084 1 98.25 91 VAL B N 1
ATOM 1938 C CA . VAL B 1 91 ? -4.625 -12.008 1.457 1 98.25 91 VAL B CA 1
ATOM 1939 C C . VAL B 1 91 ? -5.363 -10.875 0.746 1 98.25 91 VAL B C 1
ATOM 1941 O O . VAL B 1 91 ? -5.004 -9.703 0.886 1 98.25 91 VAL B O 1
ATOM 1944 N N . ARG B 1 92 ? -6.371 -11.266 0.026 1 98.38 92 ARG B N 1
ATOM 1945 C CA . ARG B 1 92 ? -7.176 -10.273 -0.679 1 98.38 92 ARG B CA 1
ATOM 1946 C C . ARG B 1 92 ? -7.777 -9.266 0.293 1 98.38 92 ARG B C 1
ATOM 1948 O O . ARG B 1 92 ? -7.68 -8.055 0.08 1 98.38 92 ARG B O 1
ATOM 1955 N N . ASP B 1 93 ? -8.367 -9.766 1.344 1 98.44 93 ASP B N 1
ATOM 1956 C CA . ASP B 1 93 ? -9.016 -8.898 2.326 1 98.44 93 ASP B CA 1
ATOM 1957 C C . ASP B 1 93 ? -8.016 -7.926 2.945 1 98.44 93 ASP B C 1
ATOM 1959 O O . ASP B 1 93 ? -8.312 -6.738 3.094 1 98.44 93 ASP B O 1
ATOM 1963 N N . ASN B 1 94 ? -6.906 -8.461 3.277 1 97.94 94 ASN B N 1
ATOM 1964 C CA . ASN B 1 94 ? -5.863 -7.625 3.861 1 97.94 94 ASN B CA 1
ATOM 1965 C C . ASN B 1 94 ? -5.402 -6.547 2.885 1 97.94 94 ASN B C 1
ATOM 1967 O O . ASN B 1 94 ? -5.266 -5.379 3.26 1 97.94 94 ASN B O 1
ATOM 1971 N N . ALA B 1 95 ? -5.129 -6.93 1.677 1 97.62 95 ALA B N 1
ATOM 1972 C CA . ALA B 1 95 ? -4.664 -5.988 0.663 1 97.62 95 ALA B CA 1
ATOM 1973 C C . ALA B 1 95 ? -5.715 -4.914 0.388 1 97.62 95 ALA B C 1
ATOM 1975 O O . ALA B 1 95 ? -5.379 -3.738 0.23 1 97.62 95 ALA B O 1
ATOM 1976 N N . GLU B 1 96 ? -6.945 -5.301 0.364 1 97.94 96 GLU B N 1
ATOM 1977 C CA . GLU B 1 96 ? -8.023 -4.352 0.116 1 97.94 96 GLU B CA 1
ATOM 1978 C C . GLU B 1 96 ? -8.172 -3.373 1.277 1 97.94 96 GLU B C 1
ATOM 1980 O O . GLU B 1 96 ? -8.469 -2.193 1.068 1 97.94 96 GLU B O 1
ATOM 1985 N N . ALA B 1 97 ? -8.023 -3.875 2.434 1 97.62 97 ALA B N 1
ATOM 1986 C CA . ALA B 1 97 ? -8.039 -2.994 3.598 1 97.62 97 ALA B CA 1
ATOM 1987 C C . ALA B 1 97 ? -6.895 -1.984 3.535 1 97.62 97 ALA B C 1
ATOM 1989 O O . ALA B 1 97 ? -7.082 -0.806 3.85 1 97.62 97 ALA B O 1
ATOM 1990 N N . ASP B 1 98 ? -5.75 -2.459 3.125 1 96.31 98 ASP B N 1
ATOM 1991 C CA . ASP B 1 98 ? -4.594 -1.583 2.967 1 96.31 98 ASP B CA 1
ATOM 1992 C C . ASP B 1 98 ? -4.863 -0.498 1.927 1 96.31 98 ASP B C 1
ATOM 1994 O O . ASP B 1 98 ? -4.539 0.671 2.143 1 96.31 98 ASP B O 1
ATOM 1998 N N . ILE B 1 99 ? -5.422 -0.859 0.854 1 97.5 99 ILE B N 1
ATOM 1999 C CA . ILE B 1 99 ? -5.746 0.079 -0.216 1 97.5 99 ILE B CA 1
ATOM 2000 C C . ILE B 1 99 ? -6.73 1.126 0.295 1 97.5 99 ILE B C 1
ATOM 2002 O O . ILE B 1 99 ? -6.562 2.322 0.046 1 97.5 99 ILE B O 1
ATOM 2006 N N . ALA B 1 100 ? -7.734 0.67 0.982 1 97.94 100 ALA B N 1
ATOM 2007 C CA . ALA B 1 100 ? -8.75 1.581 1.507 1 97.94 100 ALA B CA 1
ATOM 2008 C C . ALA B 1 100 ? -8.125 2.604 2.457 1 97.94 100 ALA B C 1
ATOM 2010 O O . ALA B 1 100 ? -8.469 3.787 2.408 1 97.94 100 ALA B O 1
ATOM 2011 N N . GLU B 1 101 ? -7.332 2.096 3.268 1 97.25 101 GLU B N 1
ATOM 2012 C CA . GLU B 1 101 ? -6.652 2.99 4.199 1 97.25 101 GLU B CA 1
ATOM 2013 C C . GLU B 1 101 ? -5.797 4.016 3.459 1 97.25 101 GLU B C 1
ATOM 2015 O O . GLU B 1 101 ? -5.836 5.207 3.771 1 97.25 101 GLU B O 1
ATOM 2020 N N . LEU B 1 102 ? -5.027 3.555 2.518 1 97.56 102 LEU B N 1
ATOM 2021 C CA . LEU B 1 102 ? -4.184 4.441 1.725 1 97.56 102 LEU B CA 1
ATOM 2022 C C . LEU B 1 102 ? -5.027 5.477 0.987 1 97.56 102 LEU B C 1
ATOM 2024 O O . LEU B 1 102 ? -4.668 6.656 0.938 1 97.56 102 LEU B O 1
ATOM 2028 N N . GLN B 1 103 ? -6.129 5.062 0.517 1 98 103 GLN B N 1
ATOM 2029 C CA . GLN B 1 103 ? -7.023 5.961 -0.207 1 98 103 GLN B CA 1
ATOM 2030 C C . GLN B 1 103 ? -7.59 7.035 0.716 1 98 103 GLN B C 1
ATOM 2032 O O . GLN B 1 103 ? -7.793 8.18 0.299 1 98 103 GLN B O 1
ATOM 2037 N N . MET B 1 104 ? -7.844 6.637 1.872 1 97.25 104 MET B N 1
ATOM 2038 C CA . MET B 1 104 ? -8.32 7.613 2.852 1 97.25 104 MET B CA 1
ATOM 2039 C C . MET B 1 104 ? -7.277 8.695 3.09 1 97.25 104 MET B C 1
ATOM 2041 O O . MET B 1 104 ? -7.605 9.883 3.113 1 97.25 104 MET B O 1
ATOM 2045 N N . HIS B 1 105 ? -6.062 8.344 3.242 1 97.56 105 HIS B N 1
ATOM 2046 C CA . HIS B 1 105 ? -4.988 9.312 3.422 1 97.56 105 HIS B CA 1
ATOM 2047 C C . HIS B 1 105 ? -4.816 10.18 2.178 1 97.56 105 HIS B C 1
ATOM 2049 O O . HIS B 1 105 ? -4.59 11.391 2.283 1 97.56 105 HIS B O 1
ATOM 2055 N N . LEU B 1 106 ? -4.934 9.57 1.041 1 98 106 LEU B N 1
ATOM 2056 C CA . LEU B 1 106 ? -4.77 10.281 -0.22 1 98 106 LEU B CA 1
ATOM 2057 C C . LEU B 1 106 ? -5.871 11.32 -0.406 1 98 106 LEU B C 1
ATOM 2059 O O . LEU B 1 106 ? -5.645 12.367 -1.014 1 98 106 LEU B O 1
ATOM 2063 N N . GLN B 1 107 ? -7.016 11.023 0.126 1 97.62 107 GLN B N 1
ATOM 2064 C CA . GLN B 1 107 ? -8.102 12 0.051 1 97.62 107 GLN B CA 1
ATOM 2065 C C . GLN B 1 107 ? -7.734 13.289 0.783 1 97.62 107 GLN B C 1
ATOM 2067 O O . GLN B 1 107 ? -7.918 14.383 0.252 1 97.62 107 GLN B O 1
ATOM 2072 N N . VAL B 1 108 ? -7.238 13.133 1.955 1 97.06 108 VAL B N 1
ATOM 2073 C CA . VAL B 1 108 ? -6.824 14.289 2.736 1 97.06 108 VAL B CA 1
ATOM 2074 C C . VAL B 1 108 ? -5.695 15.023 2.02 1 97.06 108 VAL B C 1
ATOM 2076 O O . VAL B 1 108 ? -5.723 16.25 1.893 1 97.06 108 VAL B O 1
ATOM 2079 N N . LEU B 1 109 ? -4.719 14.258 1.537 1 97.94 109 LEU B N 1
ATOM 2080 C CA . LEU B 1 109 ? -3.615 14.836 0.775 1 97.94 109 LEU B CA 1
ATOM 2081 C C . LEU B 1 109 ? -4.129 15.586 -0.447 1 97.94 109 LEU B C 1
ATOM 2083 O O . LEU B 1 109 ? -3.668 16.688 -0.74 1 97.94 109 LEU B O 1
ATOM 2087 N N . GLY B 1 110 ? -5.086 15.008 -1.096 1 97.81 110 GLY B N 1
ATOM 2088 C CA . GLY B 1 110 ? -5.691 15.656 -2.246 1 97.81 110 GLY B CA 1
ATOM 2089 C C . GLY B 1 110 ? -6.352 16.984 -1.903 1 97.81 110 GLY B C 1
ATOM 2090 O O . GLY B 1 110 ? -6.227 17.953 -2.648 1 97.81 110 GLY B O 1
ATOM 2091 N N . HIS B 1 111 ? -7.051 17.047 -0.832 1 97.56 111 HIS B N 1
ATOM 2092 C CA . HIS B 1 111 ? -7.668 18.297 -0.385 1 97.56 111 HIS B CA 1
ATOM 2093 C C . HIS B 1 111 ? -6.617 19.359 -0.079 1 97.56 111 HIS B C 1
ATOM 2095 O O . HIS B 1 111 ? -6.84 20.547 -0.317 1 97.56 111 HIS B O 1
ATOM 2101 N N . LYS B 1 112 ? -5.516 18.922 0.437 1 97.88 112 LYS B N 1
ATOM 2102 C CA . LYS B 1 112 ? -4.453 19.875 0.698 1 97.88 112 LYS B CA 1
ATOM 2103 C C . LYS B 1 112 ? -3.918 20.469 -0.602 1 97.88 112 LYS B C 1
ATOM 2105 O O . LYS B 1 112 ? -3.666 21.672 -0.683 1 97.88 112 LYS B O 1
ATOM 2110 N N . ILE B 1 113 ? -3.719 19.594 -1.559 1 98.06 113 ILE B N 1
ATOM 2111 C CA . ILE B 1 113 ? -3.264 20.062 -2.865 1 98.06 113 ILE B CA 1
ATOM 2112 C C . ILE B 1 113 ? -4.266 21.062 -3.434 1 98.06 113 ILE B C 1
ATOM 2114 O O . ILE B 1 113 ? -3.883 22.141 -3.893 1 98.06 113 ILE B O 1
ATOM 2118 N N . ASP B 1 114 ? -5.508 20.703 -3.354 1 97.12 114 ASP B N 1
ATOM 2119 C CA . ASP B 1 114 ? -6.555 21.609 -3.836 1 97.12 114 ASP B CA 1
ATOM 2120 C C . ASP B 1 114 ? -6.527 22.938 -3.086 1 97.12 114 ASP B C 1
ATOM 2122 O O . ASP B 1 114 ? -6.73 24 -3.686 1 97.12 114 ASP B O 1
ATOM 2126 N N . TRP B 1 115 ? -6.352 22.844 -1.828 1 96.38 115 TRP B N 1
ATOM 2127 C CA . TRP B 1 115 ? -6.273 24.047 -0.995 1 96.38 115 TRP B CA 1
ATOM 2128 C C . TRP B 1 115 ? -5.105 24.938 -1.421 1 96.38 115 TRP B C 1
ATOM 2130 O O . TRP B 1 115 ? -5.254 26.141 -1.547 1 96.38 115 TRP B O 1
ATOM 2140 N N . TYR B 1 116 ? -3.934 24.328 -1.661 1 96.88 116 TYR B N 1
ATOM 2141 C CA . TYR B 1 116 ? -2.785 25.078 -2.156 1 96.88 116 TYR B CA 1
ATOM 2142 C C . TYR B 1 116 ? -3.105 25.75 -3.486 1 96.88 116 TYR B C 1
ATOM 2144 O O . TYR B 1 116 ? -2.766 26.922 -3.697 1 96.88 116 TYR B O 1
ATOM 2152 N N . ASP B 1 117 ? -3.699 25.016 -4.309 1 96.94 117 ASP B N 1
ATOM 2153 C CA . ASP B 1 117 ? -4.074 25.578 -5.602 1 96.94 117 ASP B CA 1
ATOM 2154 C C . ASP B 1 117 ? -5.008 26.766 -5.43 1 96.94 117 ASP B C 1
ATOM 2156 O O . ASP B 1 117 ? -4.852 27.797 -6.105 1 96.94 117 ASP B O 1
ATOM 2160 N N . GLY B 1 118 ? -5.941 26.594 -4.559 1 95.5 118 GLY B N 1
ATOM 2161 C CA . GLY B 1 118 ? -6.859 27.688 -4.273 1 95.5 118 GLY B CA 1
ATOM 2162 C C . GLY B 1 118 ? -6.172 28.906 -3.695 1 95.5 118 GLY B C 1
ATOM 2163 O O . GLY B 1 118 ? -6.543 30.047 -4.008 1 95.5 118 GLY B O 1
ATOM 2164 N N . LYS B 1 119 ? -5.156 28.703 -2.885 1 94.12 119 LYS B N 1
ATOM 2165 C CA . LYS B 1 119 ? -4.391 29.812 -2.326 1 94.12 119 LYS B CA 1
ATOM 2166 C C . LYS B 1 119 ? -3.586 30.516 -3.41 1 94.12 119 LYS B C 1
ATOM 2168 O O . LYS B 1 119 ? -3.551 31.75 -3.455 1 94.12 119 LYS B O 1
ATOM 2173 N N . VAL B 1 120 ? -2.986 29.766 -4.273 1 93.25 120 VAL B N 1
ATOM 2174 C CA . VAL B 1 120 ? -2.139 30.312 -5.332 1 93.25 120 VAL B CA 1
ATOM 2175 C C . VAL B 1 120 ? -3 31.047 -6.359 1 93.25 120 VAL B C 1
ATOM 2177 O O . VAL B 1 120 ? -2.641 32.125 -6.812 1 93.25 120 VAL B O 1
ATOM 2180 N N . ASP B 1 121 ? -4.137 30.484 -6.629 1 93.62 121 ASP B N 1
ATOM 2181 C CA . ASP B 1 121 ? -4.992 31.078 -7.656 1 93.62 121 ASP B CA 1
ATOM 2182 C C . ASP B 1 121 ? -5.941 32.125 -7.055 1 93.62 121 ASP B C 1
ATOM 2184 O O . ASP B 1 121 ? -6.754 32.688 -7.77 1 93.62 121 ASP B O 1
ATOM 2188 N N . HIS B 1 122 ? -5.906 32.281 -5.777 1 91.44 122 HIS B N 1
ATOM 2189 C CA . HIS B 1 122 ? -6.656 33.312 -5.039 1 91.44 122 HIS B CA 1
ATOM 2190 C C . HIS B 1 122 ? -8.156 33.031 -5.082 1 91.44 122 HIS B C 1
ATOM 2192 O O . HIS B 1 122 ? -8.961 33.938 -5.18 1 91.44 122 HIS B O 1
ATOM 2198 N N . THR B 1 123 ? -8.461 31.719 -5.16 1 92.69 123 THR B N 1
ATOM 2199 C CA . THR B 1 123 ? -9.859 31.328 -5.086 1 92.69 123 THR B CA 1
ATOM 2200 C C . THR B 1 123 ? -10.25 30.984 -3.654 1 92.69 123 THR B C 1
ATOM 2202 O O . THR B 1 123 ? -11.438 30.797 -3.355 1 92.69 123 THR B O 1
ATOM 2205 N N . ILE B 1 124 ? -9.273 30.906 -2.822 1 89.75 124 ILE B N 1
ATOM 2206 C CA . ILE B 1 124 ? -9.477 30.703 -1.394 1 89.75 124 ILE B CA 1
ATOM 2207 C C . ILE B 1 124 ? -8.93 31.906 -0.617 1 89.75 124 ILE B C 1
ATOM 2209 O O . ILE B 1 124 ? -7.84 32.406 -0.911 1 89.75 124 ILE B O 1
ATOM 2213 N N . ALA B 1 125 ? -9.742 32.281 0.337 1 89 125 ALA B N 1
ATOM 2214 C CA . ALA B 1 125 ? -9.344 33.469 1.124 1 89 125 ALA B CA 1
ATOM 2215 C C . ALA B 1 125 ? -8.039 33.188 1.868 1 89 125 ALA B C 1
ATOM 2217 O O . ALA B 1 125 ? -7.816 32.094 2.373 1 89 125 ALA B O 1
ATOM 2218 N N . ASP B 1 126 ? -7.234 34.125 1.953 1 84.62 126 ASP B N 1
ATOM 2219 C CA . ASP B 1 126 ? -5.941 34 2.623 1 84.62 126 ASP B CA 1
ATOM 2220 C C . ASP B 1 126 ? -6.121 33.625 4.094 1 84.62 126 ASP B C 1
ATOM 2222 O O . ASP B 1 126 ? -5.273 32.938 4.68 1 84.62 126 ASP B O 1
ATOM 2226 N N . SER B 1 127 ? -7.23 34.062 4.598 1 87.56 127 SER B N 1
ATOM 2227 C CA . SER B 1 127 ? -7.473 33.875 6.027 1 87.56 127 SER B CA 1
ATOM 2228 C C . SER B 1 127 ? -8.078 32.5 6.309 1 87.56 127 SER B C 1
ATOM 2230 O O . SER B 1 127 ? -8.141 32.094 7.465 1 87.56 127 SER B O 1
ATOM 2232 N N . GLU B 1 128 ? -8.516 31.906 5.273 1 88.81 128 GLU B N 1
ATOM 2233 C CA . GLU B 1 128 ? -9.141 30.609 5.48 1 88.81 128 GLU B CA 1
ATOM 2234 C C . GLU B 1 128 ? -8.102 29.547 5.82 1 88.81 128 GLU B C 1
ATOM 2236 O O . GLU B 1 128 ? -7.141 29.344 5.07 1 88.81 128 GLU B O 1
ATOM 2241 N N . SER B 1 129 ? -8.352 28.844 6.922 1 91.06 129 SER B N 1
ATOM 2242 C CA . SER B 1 129 ? -7.461 27.766 7.312 1 91.06 129 SER B CA 1
ATOM 2243 C C . SER B 1 129 ? -7.789 26.484 6.559 1 91.06 129 SER B C 1
ATOM 2245 O O . SER B 1 129 ? -8.883 26.344 6.004 1 91.06 129 SER B O 1
ATOM 2247 N N . PHE B 1 130 ? -6.812 25.609 6.52 1 93.25 130 PHE B N 1
ATOM 2248 C CA . PHE B 1 130 ? -7.066 24.297 5.918 1 93.25 130 PHE B CA 1
ATOM 2249 C C . PHE B 1 130 ? -8.156 23.562 6.684 1 93.25 130 PHE B C 1
ATOM 2251 O O . PHE B 1 130 ? -8.977 22.859 6.082 1 93.25 130 PHE B O 1
ATOM 2258 N N . HIS B 1 131 ? -8.156 23.625 7.992 1 91.5 131 HIS B N 1
ATOM 2259 C CA . HIS B 1 131 ? -9.211 23.016 8.797 1 91.5 131 HIS B CA 1
ATOM 2260 C C . HIS B 1 131 ? -10.594 23.484 8.344 1 91.5 131 HIS B C 1
ATOM 2262 O O . HIS B 1 131 ? -11.492 22.656 8.156 1 91.5 131 HIS B O 1
ATOM 2268 N N . ASP B 1 132 ? -10.727 24.797 8.234 1 90.31 132 ASP B N 1
ATOM 2269 C CA . ASP B 1 132 ? -12 25.344 7.781 1 90.31 132 ASP B CA 1
ATOM 2270 C C . ASP B 1 132 ? -12.352 24.812 6.387 1 90.31 132 ASP B C 1
ATOM 2272 O O . ASP B 1 132 ? -13.516 24.516 6.109 1 90.31 132 ASP B O 1
ATOM 2276 N N . TYR B 1 133 ? -11.32 24.812 5.578 1 92.06 133 TYR B N 1
ATOM 2277 C CA . TYR B 1 133 ? -11.5 24.312 4.223 1 92.06 133 TYR B CA 1
ATOM 2278 C C . TYR B 1 133 ? -12.023 22.875 4.242 1 92.06 133 TYR B C 1
ATOM 2280 O O . TYR B 1 133 ? -12.945 22.531 3.5 1 92.06 133 TYR B O 1
ATOM 2288 N N . LEU B 1 134 ? -11.531 22.016 5.094 1 91.5 134 LEU B N 1
ATOM 2289 C CA . LEU B 1 134 ? -11.906 20.594 5.164 1 91.5 134 LEU B CA 1
ATOM 2290 C C . LEU B 1 134 ? -13.352 20.438 5.621 1 91.5 134 LEU B C 1
ATOM 2292 O O . LEU B 1 134 ? -14.008 19.453 5.281 1 91.5 134 LEU B O 1
ATOM 2296 N N . GLN B 1 135 ? -13.75 21.281 6.469 1 88.38 135 GLN B N 1
ATOM 2297 C CA . GLN B 1 135 ? -15.102 21.203 7.012 1 88.38 135 GLN B CA 1
ATOM 2298 C C . GLN B 1 135 ? -16.141 21.203 5.895 1 88.38 135 GLN B C 1
ATOM 2300 O O . GLN B 1 135 ? -17.25 20.703 6.07 1 88.38 135 GLN B O 1
ATOM 2305 N N . ARG B 1 136 ? -15.82 21.75 4.805 1 84.06 136 ARG B N 1
ATOM 2306 C CA . ARG B 1 136 ? -16.719 21.781 3.652 1 84.06 136 ARG B CA 1
ATOM 2307 C C . ARG B 1 136 ? -17.047 20.375 3.17 1 84.06 136 ARG B C 1
ATOM 2309 O O . ARG B 1 136 ? -18.062 20.172 2.504 1 84.06 136 ARG B O 1
ATOM 2316 N N . PHE B 1 137 ? -16.172 19.5 3.42 1 81.5 137 PHE B N 1
ATOM 2317 C CA . PHE B 1 137 ? -16.312 18.156 2.875 1 81.5 137 PHE B CA 1
ATOM 2318 C C . PHE B 1 137 ? -16.812 17.188 3.945 1 81.5 137 PHE B C 1
ATOM 2320 O O . PHE B 1 137 ? -17.156 16.047 3.643 1 81.5 137 PHE B O 1
ATOM 2327 N N . ASN B 1 138 ? -16.516 17.406 5.172 1 71.94 138 ASN B N 1
ATOM 2328 C CA . ASN B 1 138 ? -17.016 16.578 6.254 1 71.94 138 ASN B CA 1
ATOM 2329 C C . ASN B 1 138 ? -18.547 16.562 6.293 1 71.94 138 ASN B C 1
ATOM 2331 O O . ASN B 1 138 ? -19.156 15.57 6.688 1 71.94 138 ASN B O 1
ATOM 2335 N N . ASP B 1 139 ? -19.219 17.719 6.133 1 53.94 139 ASP B N 1
ATOM 2336 C CA . ASP B 1 139 ? -20.672 17.797 6.203 1 53.94 139 ASP B CA 1
ATOM 2337 C C . ASP B 1 139 ? -21.312 16.906 5.141 1 53.94 139 ASP B C 1
ATOM 2339 O O . ASP B 1 139 ? -22.5 16.562 5.246 1 53.94 139 ASP B O 1
ATOM 2343 N N . GLU B 1 140 ? -20.719 16.656 4.117 1 40.22 140 GLU B N 1
ATOM 2344 C CA . GLU B 1 140 ? -21.438 15.883 3.107 1 40.22 140 GLU B CA 1
ATOM 2345 C C . GLU B 1 140 ? -21.531 14.414 3.492 1 40.22 140 GLU B C 1
ATOM 2347 O O . GLU B 1 140 ? -22.312 13.656 2.906 1 40.22 140 GLU B O 1
ATOM 2352 N N . LYS B 1 141 ? -20.781 13.93 4.125 1 43.81 141 LYS B N 1
ATOM 2353 C CA . LYS B 1 141 ? -21.016 12.531 4.496 1 43.81 141 LYS B CA 1
ATOM 2354 C C . LYS B 1 141 ? -22.047 12.43 5.617 1 43.81 141 LYS B C 1
ATOM 2356 O O . LYS B 1 141 ? -22.344 11.336 6.098 1 43.81 141 LYS B O 1
ATOM 2361 N N . GLY B 1 142 ? -22.406 13.32 6.336 1 29.47 142 GLY B N 1
ATOM 2362 C CA . GLY B 1 142 ? -23.625 13.164 7.109 1 29.47 142 GLY B CA 1
ATOM 2363 C C . GLY B 1 142 ? -24.875 13.07 6.246 1 29.47 142 GLY B C 1
ATOM 2364 O O . GLY B 1 142 ? -24.922 13.641 5.152 1 29.47 142 GLY B O 1
#

Nearest PDB structures (foldseek):
  5d8c-assembly1_A  TM=8.534E-01  e=1.457E-08  Haemophilus influenzae Rd KW20
  5d90-assembly2_C  TM=8.228E-01  e=9.381E-09  Haemophilus influenzae Rd KW20
  3gp4-assembly1_A  TM=8.247E-01  e=9.016E-08  Listeria monocytogenes serotype 4b str. F2365
  2zhh-assembly1_A-2  TM=7.215E-01  e=9.444E-06  Escherichia coli K-12
  2zhg-assembly1_A-2  TM=7.103E-01  e=1.377E-05  Escherichia coli K-12

Solvent-accessible surface area (backbone atoms only — not comparable to full-atom values): 15927 Å² total; per-residue (Å²): 127,86,77,63,75,28,43,64,70,59,44,18,64,74,72,72,48,50,60,67,56,51,53,51,34,35,73,63,59,72,43,80,78,42,64,46,98,85,64,49,64,31,42,39,66,66,49,51,54,47,52,52,50,52,50,30,46,46,54,46,65,52,46,69,70,57,50,40,51,48,46,53,42,58,72,70,36,77,89,36,46,66,60,49,40,52,52,53,49,50,47,50,52,52,39,50,51,51,47,51,52,33,50,55,23,45,49,55,53,49,51,50,44,51,48,46,49,24,51,75,70,63,77,36,60,87,82,58,47,69,68,63,58,48,52,69,60,58,60,66,76,105,129,83,78,65,74,28,44,64,69,59,46,18,64,74,70,72,47,50,59,66,56,52,51,50,35,35,72,63,59,72,42,79,77,42,62,48,98,85,62,49,64,30,41,40,66,67,50,51,53,47,51,52,50,52,50,30,47,45,55,45,65,53,47,70,70,56,50,40,51,48,47,52,42,58,73,70,36,77,89,36,46,67,60,50,40,51,52,52,48,51,48,48,51,52,40,51,51,50,48,51,54,33,50,54,23,45,50,56,52,48,51,49,44,51,48,47,49,24,51,75,70,63,76,36,63,89,83,60,46,69,69,64,57,49,50,70,61,58,61,65,76,103

Organism: Levilactobacillus brevis (strain ATCC 367 / BCRC 12310 / CIP 105137 / JCM 1170 / LMG 11437 / NCIMB 947 / NCTC 947) (NCBI:txid387344)